Protein AF-A0A526UR77-F1 (afdb_monomer_lite)

Structure (mmCIF, N/CA/C/O backbone):
data_AF-A0A526UR77-F1
#
_entry.id   AF-A0A526UR77-F1
#
loop_
_atom_site.group_PDB
_atom_site.id
_atom_site.type_symbol
_atom_site.label_atom_id
_atom_site.label_alt_id
_atom_site.label_comp_id
_atom_site.label_asym_id
_atom_site.label_entity_id
_atom_site.label_seq_id
_atom_site.pdbx_PDB_ins_code
_atom_site.Cartn_x
_atom_site.Cartn_y
_atom_site.Cartn_z
_atom_site.occupancy
_atom_site.B_iso_or_equiv
_atom_site.auth_seq_id
_atom_site.auth_comp_id
_atom_site.auth_asym_id
_atom_site.auth_atom_id
_atom_site.pdbx_PDB_model_num
ATOM 1 N N . PRO A 1 1 ? -20.706 7.120 16.296 1.00 54.75 1 PRO A N 1
ATOM 2 C CA . PRO A 1 1 ? -19.408 7.831 16.411 1.00 54.75 1 PRO A CA 1
ATOM 3 C C . PRO A 1 1 ? -18.658 7.616 17.747 1.00 54.75 1 PRO A C 1
ATOM 5 O O . PRO A 1 1 ? -17.513 7.199 17.698 1.00 54.75 1 PRO A O 1
ATOM 8 N N . LEU A 1 2 ? -19.272 7.803 18.930 1.00 55.50 2 LEU A N 1
ATOM 9 C CA . LEU A 1 2 ? -18.566 7.721 20.235 1.00 55.50 2 LEU A CA 1
ATOM 10 C C . LEU A 1 2 ? -17.921 6.357 20.566 1.00 55.50 2 LEU A C 1
ATOM 12 O O . LEU A 1 2 ? -16.886 6.302 21.220 1.00 55.50 2 LEU A O 1
ATOM 16 N N . LEU A 1 3 ? -18.515 5.248 20.119 1.00 51.22 3 LEU A N 1
ATOM 17 C CA . LEU A 1 3 ? -18.059 3.905 20.501 1.00 51.22 3 LEU A CA 1
ATOM 18 C C . LEU A 1 3 ? -16.721 3.510 19.862 1.00 51.22 3 LEU A C 1
ATOM 20 O O . LEU A 1 3 ? -15.975 2.750 20.469 1.00 51.22 3 LEU A O 1
ATOM 24 N N . VAL A 1 4 ? -16.397 4.025 18.671 1.00 55.97 4 VAL A N 1
ATOM 25 C CA . VAL A 1 4 ? -15.144 3.669 17.981 1.00 55.97 4 VAL A CA 1
ATOM 26 C C . VAL A 1 4 ? -13.923 4.284 18.664 1.00 55.97 4 VAL A C 1
ATOM 28 O O . VAL A 1 4 ? -12.862 3.675 18.669 1.00 55.97 4 VAL A O 1
ATOM 31 N N . HIS A 1 5 ? -14.101 5.446 19.300 1.00 54.16 5 HIS A N 1
ATOM 32 C CA . HIS A 1 5 ? -13.072 6.090 20.114 1.00 54.16 5 HIS A CA 1
ATOM 33 C C . HIS A 1 5 ? -12.879 5.370 21.453 1.00 54.16 5 HIS A C 1
ATOM 35 O O . HIS A 1 5 ? -11.764 5.284 21.951 1.00 54.16 5 HIS A O 1
ATOM 41 N N . ALA A 1 6 ? -13.955 4.811 22.017 1.00 53.50 6 ALA A N 1
ATOM 42 C CA . ALA A 1 6 ? -13.893 4.061 23.269 1.00 53.50 6 ALA A CA 1
ATOM 43 C C . ALA A 1 6 ? -13.325 2.636 23.100 1.00 53.50 6 ALA A C 1
ATOM 45 O O . ALA A 1 6 ? -12.704 2.120 24.028 1.00 53.50 6 ALA A O 1
ATOM 46 N N . TRP A 1 7 ? -13.533 1.999 21.937 1.00 61.31 7 TRP A N 1
ATOM 47 C CA . TRP A 1 7 ? -13.103 0.620 21.658 1.00 61.31 7 TRP A CA 1
ATOM 48 C C . TRP A 1 7 ? -12.606 0.412 20.212 1.00 61.31 7 TRP A C 1
ATOM 50 O O . TRP A 1 7 ? -13.210 -0.359 19.451 1.00 61.31 7 TRP A O 1
ATOM 60 N N . PRO A 1 8 ? -11.496 1.055 19.803 1.00 60.53 8 PRO A N 1
ATOM 61 C CA . PRO A 1 8 ? -10.949 0.916 18.447 1.00 60.53 8 PRO A CA 1
ATOM 62 C C . PRO A 1 8 ? -10.502 -0.525 18.135 1.00 60.53 8 PRO A C 1
ATOM 64 O O . PRO A 1 8 ? -10.573 -0.985 16.995 1.00 60.53 8 PRO A O 1
ATOM 67 N N . ASP A 1 9 ? -10.117 -1.288 19.160 1.00 61.72 9 ASP A N 1
ATOM 68 C CA . ASP A 1 9 ? -9.710 -2.695 19.088 1.00 61.72 9 ASP A CA 1
ATOM 69 C C . ASP A 1 9 ? -10.863 -3.670 18.813 1.00 61.72 9 ASP A C 1
ATOM 71 O O . ASP A 1 9 ? -10.639 -4.826 18.431 1.00 61.72 9 ASP A O 1
ATOM 75 N N . ARG A 1 10 ? -12.100 -3.197 18.985 1.00 73.94 10 ARG A N 1
ATOM 76 C CA . ARG A 1 10 ? -13.318 -4.004 18.892 1.00 73.94 10 ARG A CA 1
ATOM 77 C C . ARG A 1 10 ? -14.154 -3.701 17.660 1.00 73.94 10 ARG A C 1
ATOM 79 O O . ARG A 1 10 ? -15.306 -4.131 17.582 1.00 73.94 10 ARG A O 1
ATOM 86 N N . VAL A 1 11 ? -13.575 -3.021 16.673 1.00 83.81 11 VAL A N 1
ATOM 87 C CA . VAL A 1 11 ? -14.159 -2.965 15.332 1.00 83.81 11 VAL A CA 1
ATOM 88 C C . VAL A 1 11 ? -14.159 -4.378 14.749 1.00 83.81 11 VAL A C 1
ATOM 90 O O . VAL A 1 11 ? -13.131 -5.052 14.709 1.00 83.81 11 VAL A O 1
ATOM 93 N N . ALA A 1 12 ? -15.314 -4.856 14.311 1.00 86.81 12 ALA A N 1
ATOM 94 C CA . ALA A 1 12 ? -15.504 -6.171 13.726 1.00 86.81 12 ALA A CA 1
ATOM 95 C C . ALA A 1 12 ? -16.030 -6.022 12.302 1.00 86.81 12 ALA A C 1
ATOM 97 O O . ALA A 1 12 ? -16.963 -5.262 12.064 1.00 86.81 12 ALA A O 1
ATOM 98 N N . LYS A 1 13 ? -15.454 -6.767 11.357 1.00 88.69 13 LYS A N 1
ATOM 99 C CA . LYS A 1 13 ? -15.902 -6.802 9.960 1.00 88.69 13 LYS A CA 1
ATOM 100 C C . LYS A 1 13 ? -16.658 -8.095 9.685 1.00 88.69 13 LYS A C 1
ATOM 102 O O . LYS A 1 13 ? -16.188 -9.167 10.077 1.00 88.69 13 LYS A O 1
ATOM 107 N N . ALA A 1 14 ? -17.790 -8.010 8.991 1.00 90.50 14 ALA A N 1
ATOM 108 C CA . ALA A 1 14 ? -18.536 -9.187 8.557 1.00 90.50 14 ALA A CA 1
ATOM 109 C C . ALA A 1 14 ? -17.652 -10.116 7.702 1.00 90.50 14 ALA A C 1
ATOM 111 O O . ALA A 1 14 ? -16.891 -9.666 6.838 1.00 90.50 14 ALA A O 1
ATOM 112 N N . ARG A 1 15 ? -17.733 -11.430 7.940 1.00 89.50 15 ARG A N 1
ATOM 113 C CA . ARG A 1 15 ? -16.948 -12.437 7.217 1.00 89.50 15 ARG A CA 1
ATOM 114 C C . ARG A 1 15 ? -17.743 -13.717 6.989 1.00 89.50 15 ARG A C 1
ATOM 116 O O . ARG A 1 15 ? -17.957 -14.500 7.910 1.00 89.50 15 ARG A O 1
ATOM 123 N N . GLY A 1 16 ? -18.013 -14.011 5.722 1.00 88.38 16 GLY A N 1
ATOM 124 C CA . GLY A 1 16 ? -18.684 -15.244 5.321 1.00 88.38 16 GLY A CA 1
ATOM 125 C C . GLY A 1 16 ? -20.190 -15.153 5.545 1.00 88.38 16 GLY A C 1
ATOM 126 O O . GLY A 1 16 ? -20.839 -14.287 4.968 1.00 88.38 16 GLY A O 1
A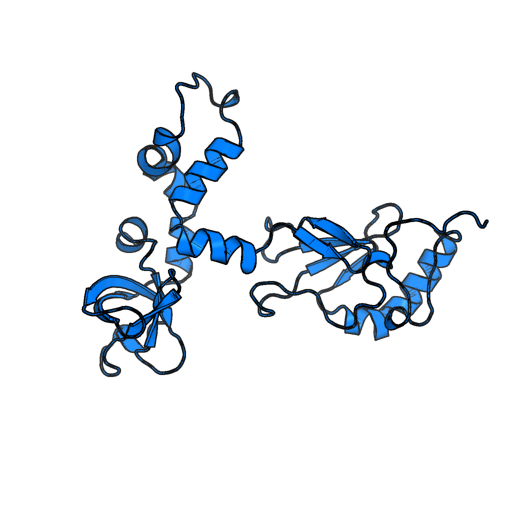TOM 127 N N . GLU A 1 17 ? -20.7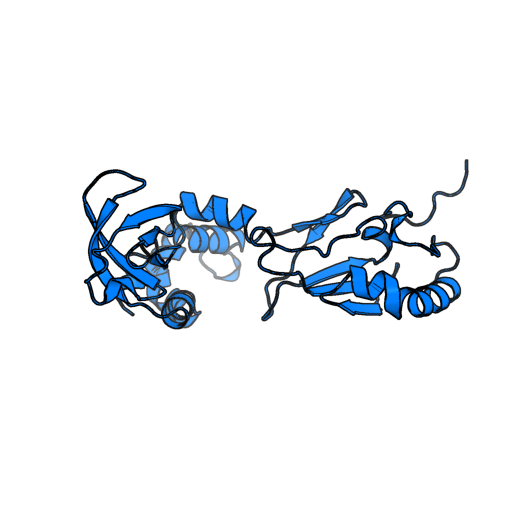40 -16.072 6.337 1.00 88.94 17 GLU A N 1
ATOM 128 C CA . GLU A 1 17 ? -22.179 -16.148 6.612 1.00 88.94 17 GLU A CA 1
ATOM 129 C C . GLU A 1 17 ? -22.671 -14.984 7.484 1.00 88.94 17 GLU A C 1
ATOM 131 O O . GLU A 1 17 ? -21.928 -14.436 8.301 1.00 88.94 17 GLU A O 1
ATOM 136 N N . ARG A 1 18 ? -23.958 -14.647 7.343 1.00 93.19 18 ARG A N 1
ATOM 137 C CA . ARG A 1 18 ? -24.635 -13.639 8.169 1.00 93.19 18 ARG A CA 1
ATOM 138 C C . ARG A 1 18 ? -24.439 -13.942 9.660 1.00 93.19 18 ARG A C 1
ATOM 140 O O . ARG A 1 18 ? -24.572 -15.089 10.081 1.00 93.19 18 ARG A O 1
ATOM 147 N N . GLY A 1 19 ? -24.130 -12.913 10.448 1.00 91.25 19 GLY A N 1
ATOM 148 C CA . GLY A 1 19 ? -23.856 -13.043 11.882 1.00 91.25 19 GLY A CA 1
ATOM 149 C C . GLY A 1 19 ? -22.423 -13.453 12.224 1.00 91.25 19 GLY A C 1
ATOM 150 O O . GLY A 1 19 ? -22.077 -13.492 13.402 1.00 91.25 19 GLY A O 1
ATOM 151 N N . ARG A 1 20 ? -21.555 -13.724 11.240 1.00 92.81 20 ARG A N 1
ATOM 152 C CA . ARG A 1 20 ? -20.134 -13.993 11.493 1.00 92.81 20 ARG A CA 1
ATOM 153 C C . ARG A 1 20 ? -19.289 -12.754 11.260 1.00 92.81 20 ARG A C 1
ATOM 155 O O . ARG A 1 20 ? -19.308 -12.157 10.185 1.00 92.81 20 ARG A O 1
ATOM 162 N N . PHE A 1 21 ? -18.477 -12.431 12.254 1.00 91.38 21 PHE A N 1
ATOM 163 C CA . PHE A 1 21 ? -17.588 -11.284 12.242 1.00 91.38 21 PHE A CA 1
ATOM 164 C C . PHE A 1 21 ? -16.161 -11.701 12.586 1.00 91.38 21 PHE A C 1
ATOM 166 O O . PHE A 1 21 ? -15.915 -12.683 13.288 1.00 91.38 21 PHE A O 1
ATOM 173 N N . VAL A 1 22 ? -15.201 -10.929 12.090 1.00 88.38 22 VAL A N 1
ATOM 174 C CA . VAL A 1 22 ? -13.812 -10.979 12.538 1.00 88.38 22 VAL A CA 1
ATOM 175 C C . VAL A 1 22 ? -13.480 -9.644 13.167 1.00 88.38 22 VAL A C 1
ATOM 177 O O . VAL A 1 22 ? -13.550 -8.609 12.506 1.00 88.38 22 VAL A O 1
ATOM 180 N N . LEU A 1 23 ? -13.129 -9.688 14.448 1.00 84.62 23 LEU A N 1
ATOM 181 C CA . LEU A 1 23 ? -12.634 -8.538 15.189 1.00 84.62 23 LEU A CA 1
ATOM 182 C C . LEU A 1 23 ? -11.319 -8.057 14.588 1.00 84.62 23 LEU A C 1
ATOM 184 O O . LEU A 1 23 ? -10.584 -8.823 13.956 1.00 84.62 23 LEU A O 1
ATOM 188 N N . ALA A 1 24 ? -10.991 -6.797 14.832 1.00 74.81 24 ALA A N 1
ATOM 189 C CA . ALA A 1 24 ? -9.773 -6.193 14.342 1.00 74.81 24 ALA A CA 1
ATOM 190 C C . ALA A 1 24 ? -8.549 -7.016 14.800 1.00 74.81 24 ALA A C 1
ATOM 192 O O . ALA A 1 24 ? -7.726 -7.371 13.966 1.00 74.81 24 ALA A O 1
ATOM 193 N N . ASN A 1 25 ? -8.510 -7.535 16.033 1.00 69.94 25 ASN A N 1
ATOM 194 C CA . ASN A 1 25 ? -7.451 -8.455 16.495 1.00 69.94 25 ASN A CA 1
ATOM 195 C C . ASN A 1 25 ? -7.385 -9.834 15.783 1.00 69.94 25 ASN A C 1
ATOM 197 O O . ASN A 1 25 ? -6.433 -10.584 15.967 1.00 69.94 25 ASN A O 1
ATOM 201 N N . GLY A 1 26 ? -8.350 -10.174 14.925 1.00 74.94 26 GLY A N 1
ATOM 202 C CA . GLY A 1 26 ? -8.382 -11.405 14.120 1.00 74.94 26 GLY A CA 1
ATOM 203 C C . GLY A 1 26 ? -9.201 -12.535 14.730 1.00 74.94 26 GLY A C 1
ATOM 204 O O . GLY A 1 26 ? -9.414 -13.560 14.080 1.00 74.94 26 GLY A O 1
ATOM 205 N N . SER A 1 27 ? -9.702 -12.343 15.947 1.00 82.94 27 SER A N 1
ATOM 206 C CA . SER A 1 27 ? -10.588 -13.297 16.602 1.00 82.94 27 SER A CA 1
ATOM 207 C C . SER A 1 27 ? -11.949 -13.340 15.911 1.00 82.94 27 SER A C 1
ATOM 209 O O . SER A 1 27 ? -12.516 -12.310 15.548 1.00 82.94 27 SER A O 1
ATOM 211 N N . GLY A 1 28 ? -12.489 -14.548 15.753 1.00 87.56 28 GLY A N 1
ATOM 212 C CA . GLY A 1 28 ? -13.866 -14.743 15.309 1.00 87.56 28 GLY A CA 1
ATOM 213 C C . GLY A 1 28 ? -14.861 -14.367 16.405 1.00 87.56 28 GLY A C 1
ATOM 214 O O . GLY A 1 28 ? -14.676 -14.738 17.570 1.00 87.56 28 GLY A O 1
ATOM 215 N N . ALA A 1 29 ? -15.909 -13.652 16.009 1.00 91.31 29 ALA A N 1
ATOM 216 C CA . ALA A 1 29 ? -17.032 -13.284 16.854 1.00 91.31 29 ALA A CA 1
ATOM 217 C C . ALA A 1 29 ? -18.355 -13.573 16.129 1.00 91.31 29 ALA A C 1
ATOM 219 O O . ALA A 1 29 ? -18.429 -13.523 14.899 1.00 91.31 29 ALA A O 1
ATOM 220 N N . MET A 1 30 ? -19.388 -13.919 16.889 1.00 93.31 30 MET A N 1
ATOM 221 C CA . MET A 1 30 ? -20.673 -14.358 16.359 1.00 93.31 30 MET A CA 1
ATOM 222 C C . MET A 1 30 ? -21.826 -13.579 16.970 1.00 93.31 30 MET A C 1
ATOM 224 O O . MET A 1 30 ? -21.879 -13.349 18.177 1.00 93.31 30 MET A O 1
ATOM 228 N N . LEU A 1 31 ? -22.774 -13.245 16.112 1.00 93.62 31 LEU A N 1
ATOM 229 C CA . LEU A 1 31 ? -24.072 -12.683 16.423 1.00 93.62 31 LEU A CA 1
ATOM 230 C C . LEU A 1 31 ? -25.133 -13.669 15.923 1.00 93.62 31 LEU A C 1
ATOM 232 O O . LEU A 1 31 ? -24.893 -14.414 14.969 1.00 93.62 31 LEU A O 1
ATOM 236 N N . ASP A 1 32 ? -26.287 -13.712 16.581 1.00 91.06 32 ASP A N 1
ATOM 237 C CA . ASP A 1 32 ? -27.411 -14.502 16.080 1.00 91.06 32 ASP A CA 1
ATOM 238 C C . ASP A 1 32 ? -27.783 -14.007 14.673 1.00 91.06 32 ASP A C 1
ATOM 240 O O . ASP A 1 32 ? -27.899 -12.804 14.457 1.00 91.06 32 ASP A O 1
ATOM 244 N N . ALA A 1 33 ? -27.955 -14.904 13.701 1.00 90.12 33 ALA A N 1
ATOM 245 C CA . ALA A 1 33 ? -28.256 -14.513 12.323 1.00 90.12 33 ALA A CA 1
ATOM 246 C C . ALA A 1 33 ? -29.595 -13.759 12.188 1.00 90.12 33 ALA A C 1
ATOM 248 O O . ALA A 1 33 ? -29.773 -13.006 11.223 1.00 90.12 33 ALA A O 1
ATOM 249 N N . ALA A 1 34 ? -30.518 -13.954 13.137 1.00 91.19 34 ALA A N 1
ATOM 250 C CA . ALA A 1 34 ? -31.790 -13.243 13.209 1.00 91.19 34 ALA A CA 1
ATOM 251 C C . ALA A 1 34 ? -31.662 -11.822 13.782 1.00 91.19 34 ALA A C 1
ATOM 253 O O . ALA A 1 34 ? -32.591 -11.026 13.645 1.00 91.19 34 ALA A O 1
ATOM 254 N N . ASP A 1 35 ? -30.534 -11.486 14.407 1.00 92.56 35 ASP A N 1
ATOM 255 C CA . ASP A 1 35 ? -30.304 -10.151 14.940 1.00 92.56 35 ASP A CA 1
ATOM 256 C C . ASP A 1 35 ? -30.197 -9.116 13.796 1.00 92.56 35 ASP A C 1
ATOM 258 O O . ASP A 1 35 ? -29.596 -9.402 12.744 1.00 92.56 35 ASP A O 1
ATOM 262 N N . PRO A 1 36 ? -30.768 -7.907 13.961 1.00 91.50 36 PRO A N 1
ATOM 263 C CA . PRO A 1 36 ? -30.658 -6.843 12.968 1.00 91.50 36 PRO A CA 1
ATOM 264 C C . PRO A 1 36 ? -29.207 -6.533 12.578 1.00 91.50 36 PRO A C 1
ATOM 266 O O . PRO A 1 36 ? -28.914 -6.407 11.387 1.00 91.50 36 PRO A O 1
ATOM 269 N N . LEU A 1 37 ? -28.291 -6.517 13.554 1.00 92.31 37 LEU A N 1
ATOM 270 C CA . LEU A 1 37 ? -26.879 -6.183 13.360 1.00 92.31 37 LEU A CA 1
ATOM 271 C C . LEU A 1 37 ? -26.095 -7.267 12.613 1.00 92.31 37 LEU A C 1
ATOM 273 O O . LEU A 1 37 ? -25.002 -7.010 12.116 1.00 92.31 37 LEU A O 1
ATOM 277 N N . ALA A 1 38 ? -26.638 -8.479 12.479 1.00 92.81 38 ALA A N 1
ATOM 278 C CA . ALA A 1 38 ? -25.949 -9.601 11.843 1.00 92.81 38 ALA A CA 1
ATOM 279 C C . ALA A 1 38 ? -25.660 -9.396 10.344 1.00 92.81 38 ALA A C 1
ATOM 281 O O . ALA A 1 38 ? -24.860 -10.137 9.767 1.00 92.81 38 ALA A O 1
ATOM 282 N N . GLY A 1 39 ? -26.347 -8.441 9.708 1.00 89.38 39 GLY A N 1
ATOM 283 C CA . GLY A 1 39 ? -26.154 -8.069 8.304 1.00 89.38 39 GLY A CA 1
ATOM 284 C C . GLY A 1 39 ? -25.258 -6.860 8.078 1.00 89.38 39 GLY A C 1
ATOM 285 O O . GLY A 1 39 ? -24.984 -6.544 6.923 1.00 89.38 39 GLY A O 1
ATOM 286 N N . GLU A 1 40 ? -24.842 -6.181 9.143 1.00 92.12 40 GLU A N 1
ATOM 287 C CA . GLU A 1 40 ? -24.066 -4.951 9.030 1.00 92.12 40 GLU A CA 1
ATOM 288 C C . GLU A 1 40 ? -22.627 -5.258 8.594 1.00 92.12 40 GLU A C 1
ATOM 290 O O . GLU A 1 40 ? -22.048 -6.257 9.031 1.00 92.12 40 GLU A O 1
ATOM 295 N N . PRO A 1 41 ? -22.014 -4.426 7.734 1.00 86.75 41 PRO A N 1
ATOM 296 C CA . PRO A 1 41 ? -20.669 -4.680 7.222 1.00 86.75 41 PRO A CA 1
ATOM 297 C C . PRO A 1 41 ? -19.597 -4.518 8.305 1.00 86.75 41 PRO A C 1
ATOM 299 O O . PRO A 1 41 ? -18.610 -5.263 8.312 1.00 86.75 41 PRO A O 1
ATOM 302 N N . PHE A 1 42 ? -19.807 -3.576 9.228 1.00 87.69 42 PHE A N 1
ATOM 303 C CA . PHE A 1 42 ? -18.930 -3.316 10.357 1.00 87.69 42 PHE A CA 1
ATOM 304 C C . PHE A 1 42 ? -19.727 -3.064 11.634 1.00 87.69 42 PHE A C 1
ATOM 306 O O . PHE A 1 42 ? -20.780 -2.425 11.625 1.00 87.69 42 PHE A O 1
ATOM 313 N N . LEU A 1 43 ? -19.180 -3.541 12.747 1.00 88.88 43 LEU A N 1
ATOM 314 C CA . LEU A 1 43 ? -19.693 -3.309 14.091 1.00 88.88 43 LEU A CA 1
ATOM 315 C C . LEU A 1 43 ? -18.575 -2.768 14.981 1.00 88.88 43 LEU A C 1
ATOM 317 O O . LEU A 1 43 ? -17.431 -3.186 14.838 1.00 88.88 43 LEU A O 1
ATOM 321 N N . VAL A 1 44 ? -18.902 -1.923 15.955 1.00 87.12 44 VAL A N 1
ATOM 322 C CA . VAL A 1 44 ? -18.067 -1.750 17.152 1.00 87.12 44 VAL A CA 1
ATOM 323 C C . VAL A 1 44 ? -18.651 -2.618 18.250 1.00 87.12 44 VAL A C 1
ATOM 325 O O . VAL A 1 44 ? -19.811 -2.450 18.628 1.00 87.12 44 VAL A O 1
ATOM 328 N N . VAL A 1 45 ? -17.862 -3.560 18.755 1.00 86.00 45 VAL A N 1
ATOM 329 C CA . VAL A 1 45 ? -18.300 -4.510 19.776 1.00 86.00 45 VAL A CA 1
ATOM 330 C C . VAL A 1 45 ? -17.994 -3.957 21.167 1.00 86.00 45 VAL A C 1
ATOM 332 O O . VAL A 1 45 ? -16.841 -3.771 21.528 1.00 86.00 45 VAL A O 1
ATOM 335 N N . ALA A 1 46 ? -19.021 -3.709 21.975 1.00 82.25 46 ALA A N 1
ATOM 336 C CA . ALA A 1 46 ? -18.868 -3.218 23.344 1.00 82.25 46 ALA A CA 1
ATOM 337 C C . ALA A 1 46 ? -18.683 -4.361 24.355 1.00 82.25 46 ALA A C 1
ATOM 339 O O . ALA A 1 46 ? -17.994 -4.179 25.357 1.00 82.25 46 ALA A O 1
ATOM 340 N N . ASP A 1 47 ? -19.240 -5.547 24.085 1.00 84.19 47 ASP A N 1
ATOM 341 C CA . ASP A 1 47 ? -19.129 -6.708 24.974 1.00 84.19 47 ASP A CA 1
ATOM 342 C C . ASP A 1 47 ? -19.090 -8.048 24.217 1.00 84.19 47 ASP A C 1
ATOM 344 O O . ASP A 1 47 ? -19.735 -8.225 23.176 1.00 84.19 47 ASP A O 1
ATOM 348 N N . LEU A 1 48 ? -18.309 -8.988 24.759 1.00 87.44 48 LEU A N 1
ATOM 349 C CA . LEU A 1 48 ? -18.066 -10.326 24.219 1.00 87.44 48 LEU A CA 1
ATOM 350 C C . LEU A 1 48 ? -18.120 -11.362 25.340 1.00 87.44 48 LEU A C 1
ATOM 352 O O . LEU A 1 48 ? -17.486 -11.204 26.381 1.00 87.44 48 LEU A O 1
ATOM 356 N N . GLN A 1 49 ? -18.772 -12.492 25.076 1.00 87.44 49 GLN A N 1
ATOM 357 C CA . GLN A 1 49 ? -18.774 -13.647 25.970 1.00 87.44 49 GLN A CA 1
ATOM 358 C C . GLN A 1 49 ? -18.166 -14.886 25.306 1.00 87.44 49 GLN A C 1
ATOM 360 O O . GLN A 1 49 ? -18.462 -15.212 24.158 1.00 87.44 49 GLN A O 1
ATOM 365 N N . GLY A 1 50 ? -17.347 -15.626 26.057 1.00 82.75 50 GLY A N 1
ATOM 366 C CA . GLY A 1 50 ? -16.742 -16.888 25.618 1.00 82.75 50 GLY A CA 1
ATOM 367 C C . GLY A 1 50 ? -15.243 -16.794 25.320 1.00 82.75 50 GLY A C 1
ATOM 368 O O . GLY A 1 50 ? -14.563 -15.865 25.747 1.00 82.75 50 GLY A O 1
ATOM 369 N N . LYS A 1 51 ? -14.706 -17.807 24.629 1.00 71.12 51 LYS A N 1
ATOM 370 C CA . LYS A 1 51 ? -13.281 -17.906 24.262 1.00 71.12 51 LYS A CA 1
ATOM 371 C C . LYS A 1 51 ? -13.076 -17.629 22.768 1.00 71.12 51 LYS A C 1
ATOM 373 O O . LYS A 1 51 ? -14.007 -17.756 21.974 1.00 71.12 51 LYS A O 1
ATOM 378 N N . ALA A 1 52 ? -11.848 -17.253 22.404 1.00 63.72 52 ALA A N 1
ATOM 379 C CA . ALA A 1 52 ? -11.468 -16.856 21.048 1.00 63.72 52 ALA A CA 1
ATOM 380 C C . ALA A 1 52 ? -11.867 -17.889 19.969 1.00 63.72 52 ALA A C 1
ATOM 382 O O . ALA A 1 52 ? -11.875 -19.092 20.223 1.00 63.72 52 ALA A O 1
ATOM 383 N N . GLN A 1 53 ? -12.134 -17.378 18.760 1.00 65.19 53 GLN A N 1
ATOM 384 C CA . GLN A 1 53 ? -12.640 -18.036 17.537 1.00 65.19 53 GLN A CA 1
ATOM 385 C C . GLN A 1 53 ? -14.169 -18.132 17.391 1.00 65.19 53 GLN A C 1
ATOM 387 O O . GLN A 1 53 ? -14.622 -18.071 16.254 1.00 65.19 53 GLN A O 1
ATOM 392 N N . ASN A 1 54 ? -14.952 -18.180 18.478 1.00 73.88 54 ASN A N 1
ATOM 393 C CA . ASN A 1 54 ? -16.430 -18.189 18.445 1.00 73.88 54 ASN A CA 1
ATOM 394 C C . ASN A 1 54 ? -17.044 -17.359 19.596 1.00 73.88 54 ASN A C 1
ATOM 396 O O . ASN A 1 54 ? -18.024 -17.775 20.217 1.00 73.88 54 ASN A O 1
ATOM 400 N N . ALA A 1 55 ? -16.445 -16.217 19.945 1.00 86.94 55 ALA A N 1
ATOM 401 C CA . ALA A 1 55 ? -16.973 -15.383 21.025 1.00 86.94 55 ALA A CA 1
ATOM 402 C C . ALA A 1 55 ? -18.341 -14.803 20.628 1.00 86.94 55 ALA A C 1
ATOM 404 O O . ALA A 1 55 ? -18.498 -14.278 19.526 1.00 86.94 55 ALA A O 1
ATOM 405 N N . ARG A 1 56 ? -19.339 -14.898 21.508 1.00 91.75 56 ARG A N 1
ATOM 406 C CA . ARG A 1 56 ? -20.668 -14.337 21.261 1.00 91.75 56 ARG A CA 1
ATOM 407 C C . ARG A 1 56 ? -20.639 -12.838 21.527 1.00 91.75 56 ARG A C 1
ATOM 409 O O . ARG A 1 56 ? -20.267 -12.417 22.619 1.00 91.75 56 ARG A O 1
ATOM 416 N N . ILE A 1 57 ? -21.065 -12.056 20.545 1.00 92.12 57 ILE A N 1
ATOM 417 C CA . ILE A 1 57 ? -21.301 -10.622 20.684 1.00 92.12 57 ILE A CA 1
ATOM 418 C C . ILE A 1 57 ? -22.583 -10.443 21.498 1.00 92.12 57 ILE A C 1
ATOM 420 O O . ILE A 1 57 ? -23.641 -10.948 21.119 1.00 92.12 57 ILE A O 1
ATOM 424 N N . THR A 1 58 ? -22.474 -9.764 22.636 1.00 90.62 58 THR A N 1
ATOM 425 C CA . THR A 1 58 ? -23.597 -9.478 23.547 1.00 90.62 58 THR A CA 1
ATOM 426 C C . THR A 1 58 ? -24.029 -8.021 23.489 1.00 90.62 58 THR A C 1
ATOM 428 O O . THR A 1 58 ? -25.202 -7.731 23.706 1.00 90.62 58 THR A O 1
ATOM 431 N N . ALA A 1 59 ? -23.112 -7.114 23.145 1.00 87.06 59 ALA A N 1
ATOM 432 C CA . ALA A 1 59 ? -23.417 -5.720 22.858 1.00 87.06 59 ALA A CA 1
ATOM 433 C C . ALA A 1 59 ? -22.519 -5.206 21.728 1.00 87.06 59 ALA A C 1
ATOM 435 O O . ALA A 1 59 ? -21.296 -5.347 21.781 1.00 87.06 59 ALA A O 1
ATOM 436 N N . ALA A 1 60 ? -23.124 -4.592 20.716 1.00 90.06 60 ALA A N 1
ATOM 437 C CA . ALA A 1 60 ? -22.430 -3.939 19.617 1.00 90.06 60 ALA A CA 1
ATOM 438 C C . ALA A 1 60 ? -23.295 -2.824 19.023 1.00 90.06 60 ALA A C 1
ATOM 440 O O . ALA A 1 60 ? -24.501 -2.766 19.262 1.00 90.06 60 ALA A O 1
ATOM 441 N N . ALA A 1 61 ? -22.677 -1.961 18.226 1.00 88.31 61 ALA A N 1
ATOM 442 C CA . ALA A 1 61 ? -23.373 -0.988 17.396 1.00 88.31 61 ALA A CA 1
ATOM 443 C C . ALA A 1 61 ? -22.855 -1.062 15.961 1.00 88.31 61 ALA A C 1
ATOM 445 O O . ALA A 1 61 ? -21.663 -1.290 15.748 1.00 88.31 61 ALA A O 1
ATOM 446 N N . ALA A 1 62 ? -23.744 -0.841 14.992 1.00 88.06 62 ALA A N 1
ATOM 447 C CA . ALA A 1 62 ? -23.355 -0.645 13.603 1.00 88.06 62 ALA A CA 1
ATOM 448 C C . ALA A 1 62 ? -22.442 0.577 13.476 1.00 88.06 62 ALA A C 1
ATOM 450 O O . ALA A 1 62 ? -22.644 1.590 14.152 1.00 88.06 62 ALA A O 1
ATOM 451 N N . ILE A 1 63 ? -21.441 0.467 12.611 1.00 83.31 63 ILE A N 1
ATOM 452 C CA . ILE A 1 63 ? -20.555 1.573 12.271 1.00 83.31 63 ILE A CA 1
ATOM 453 C C . ILE A 1 63 ? -20.298 1.574 10.767 1.00 83.31 63 ILE A C 1
ATOM 4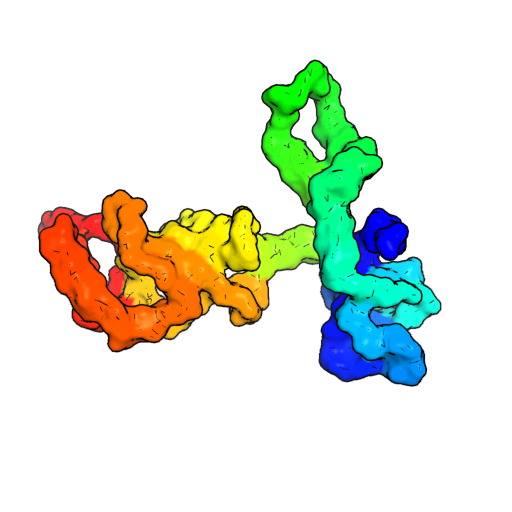55 O O . ILE A 1 63 ? -20.163 0.513 10.159 1.00 83.31 63 ILE A O 1
ATOM 459 N N . GLY A 1 64 ? -20.260 2.753 10.150 1.00 78.62 64 GLY A N 1
ATOM 460 C CA . GLY A 1 64 ? -19.854 2.891 8.758 1.00 78.62 64 GLY A CA 1
ATOM 461 C C . GLY A 1 64 ? -18.334 2.826 8.603 1.00 78.62 64 GLY A C 1
ATOM 462 O O . GLY A 1 64 ? -17.581 3.137 9.523 1.00 78.62 64 GLY A O 1
ATOM 463 N N . GLU A 1 65 ? -17.856 2.477 7.409 1.00 72.56 65 GLU A N 1
ATOM 464 C CA . GLU A 1 65 ? -16.430 2.624 7.082 1.00 72.56 65 GLU A CA 1
ATOM 465 C C . GLU A 1 65 ? -15.972 4.088 7.219 1.00 72.56 65 GLU A C 1
ATOM 467 O O . GLU A 1 65 ? -14.876 4.356 7.715 1.00 72.56 65 GLU A O 1
ATOM 472 N N . ASP A 1 66 ? -16.843 5.035 6.862 1.00 74.62 66 ASP A N 1
ATOM 473 C CA . ASP A 1 66 ? -16.585 6.470 6.996 1.00 74.62 66 ASP A CA 1
ATOM 474 C C . ASP A 1 66 ? -16.447 6.911 8.455 1.00 74.62 66 ASP A C 1
ATOM 476 O O . ASP A 1 66 ? -15.618 7.765 8.750 1.00 74.62 66 ASP A O 1
ATOM 480 N N . ASP A 1 67 ? -17.184 6.298 9.384 1.00 72.81 67 ASP A N 1
ATOM 481 C CA . ASP A 1 67 ? -17.037 6.580 10.815 1.00 72.81 67 ASP A CA 1
ATOM 482 C C . ASP A 1 67 ? -15.674 6.094 11.342 1.00 72.81 67 ASP A C 1
ATOM 484 O O . ASP A 1 67 ? -15.040 6.770 12.151 1.00 72.81 67 ASP A O 1
ATOM 488 N N . VAL A 1 68 ? -15.198 4.932 10.870 1.00 69.69 68 VAL A N 1
ATOM 489 C CA . VAL A 1 68 ? -13.862 4.410 11.217 1.00 69.69 68 VAL A CA 1
ATOM 490 C C . VAL A 1 68 ? -12.772 5.323 10.654 1.00 69.69 68 VAL A C 1
ATOM 492 O O . VAL A 1 68 ? -11.788 5.606 11.335 1.00 69.69 68 VAL A O 1
ATOM 495 N N . ARG A 1 69 ? -12.954 5.818 9.426 1.00 71.88 69 ARG A N 1
ATOM 496 C CA . ARG A 1 69 ? -12.043 6.782 8.798 1.00 71.88 69 ARG A CA 1
ATOM 497 C C . ARG A 1 69 ? -12.039 8.120 9.534 1.00 71.88 69 ARG A C 1
ATOM 499 O O . ARG A 1 69 ? -10.967 8.659 9.786 1.00 71.88 69 ARG A O 1
ATOM 506 N N . ALA A 1 70 ? -13.213 8.633 9.894 1.00 74.94 70 ALA A N 1
ATOM 507 C CA . ALA A 1 70 ? -13.368 9.891 10.615 1.00 74.94 70 ALA A CA 1
ATOM 508 C C . ALA A 1 70 ? -12.687 9.855 11.990 1.00 74.94 70 ALA A C 1
ATOM 510 O O . ALA A 1 70 ? -12.140 10.861 12.426 1.00 74.94 70 ALA A O 1
ATOM 511 N N . ALA A 1 71 ? -12.641 8.692 12.644 1.00 71.50 71 ALA A N 1
ATOM 512 C CA . ALA A 1 71 ? -11.955 8.545 13.924 1.00 71.50 71 ALA A CA 1
ATOM 513 C C . ALA A 1 71 ? -10.425 8.672 13.852 1.00 71.50 71 ALA A C 1
ATOM 515 O O . ALA A 1 71 ? -9.789 8.893 14.879 1.00 71.50 71 ALA A O 1
ATOM 516 N N . LEU A 1 72 ? -9.844 8.539 12.657 1.00 72.00 72 LEU A N 1
ATOM 517 C CA . LEU A 1 72 ? -8.422 8.762 12.381 1.00 72.00 72 LEU A CA 1
ATOM 518 C C . LEU A 1 72 ? -8.180 10.066 11.603 1.00 72.00 72 LEU A C 1
ATOM 520 O O . LEU A 1 72 ? -7.087 10.266 11.079 1.00 72.00 72 LEU A O 1
ATOM 524 N N . ALA A 1 73 ? -9.193 10.930 11.482 1.00 79.19 73 ALA A N 1
ATOM 525 C CA . ALA A 1 73 ? -9.038 12.240 10.864 1.00 79.19 73 ALA A CA 1
ATOM 526 C C . ALA A 1 73 ? -8.280 13.200 11.791 1.00 79.19 73 ALA A C 1
ATOM 528 O O . ALA A 1 73 ? -8.313 13.048 13.014 1.00 79.19 73 ALA A O 1
ATOM 529 N N . ASP A 1 74 ? -7.650 14.217 11.201 1.00 81.88 74 ASP A N 1
ATOM 530 C CA . ASP A 1 74 ? -6.835 15.201 11.919 1.00 81.88 74 ASP A CA 1
ATOM 531 C C . ASP A 1 74 ? -7.574 15.810 13.118 1.00 81.88 74 ASP A C 1
ATOM 533 O O . ASP A 1 74 ? -7.039 15.794 14.223 1.00 81.88 74 ASP A O 1
ATOM 537 N N . ASP A 1 75 ? -8.818 16.268 12.938 1.00 83.25 75 ASP A N 1
ATOM 538 C CA . ASP A 1 75 ? -9.608 16.878 14.018 1.00 83.25 75 ASP A CA 1
ATOM 539 C C . ASP A 1 75 ? -9.818 15.911 15.194 1.00 83.25 75 ASP A C 1
ATOM 541 O O . ASP A 1 75 ? -9.629 16.287 16.349 1.00 83.25 75 ASP A O 1
ATOM 545 N N . ALA A 1 76 ? -10.123 14.641 14.911 1.00 81.00 76 ALA A N 1
ATOM 546 C CA . ALA A 1 76 ? -10.314 13.626 15.944 1.00 81.00 76 ALA A CA 1
ATOM 547 C C . ALA A 1 76 ? -9.010 13.315 16.695 1.00 81.00 76 ALA A C 1
ATOM 549 O O . ALA A 1 76 ? -9.020 13.167 17.915 1.00 81.00 76 ALA A O 1
ATOM 550 N N . LEU A 1 77 ? -7.879 13.245 15.983 1.00 84.50 77 LEU A N 1
ATOM 551 C CA . LEU A 1 77 ? -6.564 13.036 16.593 1.00 84.50 77 LEU A CA 1
ATOM 552 C C . LEU A 1 77 ? -6.118 14.241 17.425 1.00 84.50 77 LEU A C 1
ATOM 554 O O . LEU A 1 77 ? -5.435 14.057 18.433 1.00 84.50 77 LEU A O 1
ATOM 558 N N . ILE A 1 78 ? -6.495 15.454 17.013 1.00 87.62 78 ILE A N 1
ATOM 559 C CA . ILE A 1 78 ? -6.247 16.692 17.756 1.00 87.62 78 ILE A CA 1
ATOM 560 C C . ILE A 1 78 ? -7.062 16.706 19.054 1.00 87.62 78 ILE A C 1
ATOM 562 O O . ILE A 1 78 ? -6.520 17.043 20.106 1.00 87.62 78 ILE A O 1
ATOM 566 N N . GLU A 1 79 ? -8.335 16.304 19.004 1.00 87.19 79 GLU A N 1
ATOM 567 C CA . GLU A 1 79 ? -9.226 16.277 20.172 1.00 87.19 79 GLU A CA 1
ATOM 568 C C . GLU A 1 79 ? -8.747 15.332 21.288 1.00 87.19 79 GLU A C 1
ATOM 570 O O . GLU A 1 79 ? -9.009 15.607 22.458 1.00 87.19 79 GLU A O 1
ATOM 575 N N . CYS A 1 80 ? -8.015 14.261 20.958 1.00 85.00 80 CYS A N 1
ATOM 576 C CA . CYS A 1 80 ? -7.495 13.290 21.929 1.00 85.00 80 CYS A CA 1
ATOM 577 C C . CYS A 1 80 ? -5.957 13.274 22.054 1.00 85.00 80 CYS A C 1
ATOM 579 O O . CYS A 1 80 ? -5.380 12.268 22.470 1.00 85.00 80 CYS A O 1
ATOM 581 N N . LEU A 1 81 ? -5.269 14.379 21.728 1.00 88.38 81 LEU A N 1
ATOM 582 C CA . LEU A 1 81 ? -3.799 14.496 21.840 1.00 88.38 81 LEU A CA 1
ATOM 583 C C . LEU A 1 81 ? -3.253 14.093 23.215 1.00 88.38 81 LEU A C 1
ATOM 585 O O . LEU A 1 81 ? -2.187 13.474 23.306 1.00 88.38 81 LEU A O 1
ATOM 589 N N . ASP A 1 82 ? -3.989 14.436 24.271 1.00 88.50 82 ASP A N 1
ATOM 590 C CA . ASP A 1 82 ? -3.622 14.138 25.655 1.00 88.50 82 ASP A CA 1
ATOM 591 C C . ASP A 1 82 ? -3.625 12.629 25.954 1.00 88.50 82 ASP A C 1
ATOM 593 O O . ASP A 1 82 ? -2.897 12.171 26.834 1.00 88.50 82 ASP A O 1
ATOM 597 N N . ASP A 1 83 ? -4.386 11.844 25.190 1.00 84.88 83 ASP A N 1
ATOM 598 C CA . ASP A 1 83 ? -4.505 10.403 25.388 1.00 84.88 83 ASP A CA 1
ATOM 599 C C . ASP A 1 83 ? -3.406 9.633 24.646 1.00 84.88 83 ASP A C 1
ATOM 601 O O . ASP A 1 83 ? -2.812 8.706 25.202 1.00 84.88 83 ASP A O 1
ATOM 605 N N . TRP A 1 84 ? -3.115 10.005 23.394 1.00 87.50 84 TRP A N 1
ATOM 606 C CA . TRP A 1 84 ? -2.234 9.208 22.530 1.00 87.50 84 TRP A CA 1
ATOM 607 C C . TRP A 1 84 ? -0.825 9.781 22.355 1.00 87.50 84 TRP A C 1
ATOM 609 O O . TRP A 1 84 ? 0.118 9.009 22.175 1.00 87.50 84 TRP A O 1
ATOM 619 N N . LEU A 1 85 ? -0.648 11.109 22.400 1.00 88.94 85 LEU A N 1
ATOM 620 C CA . LEU A 1 85 ? 0.651 11.751 22.160 1.00 88.94 85 LEU A CA 1
ATOM 621 C C . LEU A 1 85 ? 1.332 12.181 23.458 1.00 88.94 85 LEU A C 1
ATOM 623 O O . LEU A 1 85 ? 2.525 11.925 23.629 1.00 88.94 85 LEU A O 1
ATOM 627 N N . LEU A 1 86 ? 0.593 12.810 24.379 1.00 88.50 86 LEU A N 1
ATOM 628 C CA . LEU A 1 86 ? 1.142 13.351 25.628 1.00 88.50 86 LEU A CA 1
ATOM 629 C C . LEU A 1 86 ? 1.974 12.337 26.441 1.00 88.50 86 LEU A C 1
ATOM 631 O O . LEU A 1 86 ? 3.049 12.730 26.902 1.00 88.50 86 LEU A O 1
ATOM 635 N N . PRO A 1 87 ? 1.596 11.043 26.567 1.00 89.94 87 PRO A N 1
ATOM 636 C CA . PRO A 1 87 ? 2.411 10.055 27.284 1.00 89.94 87 PRO A CA 1
ATOM 637 C C . PRO A 1 87 ? 3.817 9.843 26.700 1.00 89.94 87 PRO A C 1
ATOM 639 O O . PRO A 1 87 ? 4.710 9.363 27.398 1.00 89.94 87 PRO A O 1
ATOM 642 N N . TYR A 1 88 ? 4.021 10.195 25.428 1.00 87.56 88 TYR A N 1
ATOM 643 C CA . TYR A 1 88 ? 5.283 10.035 24.709 1.00 87.56 88 TYR A CA 1
ATOM 644 C C . TYR A 1 88 ? 6.121 11.323 24.668 1.00 87.56 88 TYR A C 1
ATOM 646 O O . TYR A 1 88 ? 7.280 11.294 24.247 1.00 87.56 88 TYR A O 1
ATOM 654 N N . LEU A 1 89 ? 5.581 12.457 25.126 1.00 87.25 89 LEU A N 1
ATOM 655 C CA . LEU A 1 89 ? 6.303 13.727 25.172 1.00 87.25 89 LEU A CA 1
ATOM 656 C C . LEU A 1 89 ? 7.188 13.797 26.426 1.00 87.25 89 LEU A C 1
ATOM 658 O O . LEU A 1 89 ? 6.747 14.141 27.519 1.00 87.25 89 LEU A O 1
ATOM 662 N N . SER A 1 90 ? 8.485 13.528 26.275 1.00 77.44 90 SER A N 1
ATOM 663 C CA . SER A 1 90 ? 9.461 13.588 27.373 1.00 77.44 90 SER A CA 1
ATOM 664 C C . SER A 1 90 ? 9.953 15.019 27.658 1.00 77.44 90 SER A C 1
ATOM 666 O O . SER A 1 90 ? 11.140 15.318 27.524 1.00 77.44 90 SER A O 1
ATOM 668 N N . GLY A 1 91 ? 9.041 15.929 28.015 1.00 73.69 91 GLY A N 1
ATOM 669 C CA . GLY A 1 91 ? 9.381 17.299 28.432 1.00 73.69 91 GLY A CA 1
ATOM 670 C C . GLY A 1 91 ? 9.936 18.204 27.323 1.00 73.69 91 GLY A C 1
ATOM 671 O O . GLY A 1 91 ? 10.594 19.202 27.621 1.00 73.69 91 GLY A O 1
ATOM 672 N N . ALA A 1 92 ? 9.697 17.870 26.051 1.00 72.56 92 ALA A N 1
ATOM 673 C CA . ALA A 1 92 ? 10.062 18.725 24.927 1.00 72.56 92 ALA A CA 1
ATOM 674 C C . ALA A 1 92 ? 9.361 20.090 25.055 1.00 72.56 92 ALA A C 1
ATOM 676 O O . ALA A 1 92 ? 8.139 20.184 24.995 1.00 72.56 92 ALA A O 1
ATOM 677 N N . ALA A 1 93 ? 10.140 21.160 25.222 1.00 68.81 93 ALA A N 1
ATOM 678 C CA . ALA A 1 93 ? 9.617 22.518 25.400 1.00 68.81 93 ALA A CA 1
ATOM 679 C C . ALA A 1 93 ? 9.246 23.216 24.072 1.00 68.81 93 ALA A C 1
ATOM 681 O O . ALA A 1 93 ? 8.942 24.408 24.065 1.00 68.81 93 ALA A O 1
ATOM 682 N N . SER A 1 94 ? 9.318 22.511 22.936 1.00 82.38 94 SER A N 1
ATOM 683 C CA . SER A 1 94 ? 8.963 23.045 21.619 1.00 82.38 94 SER A CA 1
ATOM 684 C C . SER A 1 94 ? 8.534 21.945 20.643 1.00 82.38 94 SER A C 1
ATOM 686 O O . SER A 1 94 ? 9.022 20.819 20.710 1.00 82.38 94 SER A O 1
ATOM 688 N N . LEU A 1 95 ? 7.664 22.297 19.687 1.00 80.94 95 LEU A N 1
ATOM 689 C CA . LEU A 1 95 ? 7.218 21.387 18.621 1.00 80.94 95 LEU A CA 1
ATOM 690 C C . LEU A 1 95 ? 8.379 20.891 17.748 1.00 80.94 95 LEU A C 1
ATOM 692 O O . LEU A 1 95 ? 8.400 19.735 17.349 1.00 80.94 95 LEU A O 1
ATOM 696 N N . ALA A 1 96 ? 9.372 21.746 17.487 1.00 83.31 96 ALA A N 1
ATOM 697 C CA . ALA A 1 96 ? 10.537 21.396 16.672 1.00 83.31 96 ALA A CA 1
ATOM 698 C C . ALA A 1 96 ? 11.437 20.326 17.316 1.00 83.31 96 ALA A C 1
ATOM 700 O O . ALA A 1 96 ? 12.256 19.726 16.626 1.00 83.31 96 ALA A O 1
ATOM 701 N N . ALA A 1 97 ? 11.310 20.104 18.628 1.00 83.31 97 ALA A N 1
ATOM 702 C CA . ALA A 1 97 ? 12.036 19.065 19.351 1.00 83.31 97 ALA A CA 1
ATOM 703 C C . ALA A 1 97 ? 11.301 17.711 19.367 1.00 83.31 97 ALA A C 1
ATOM 705 O O . ALA A 1 97 ? 11.845 16.739 19.889 1.00 83.31 97 ALA A O 1
ATOM 706 N N . ILE A 1 98 ? 10.079 17.637 18.825 1.00 84.44 98 ILE A N 1
ATOM 707 C CA . ILE A 1 98 ? 9.314 16.392 18.739 1.00 84.44 98 ILE A CA 1
ATOM 708 C C . ILE A 1 98 ? 9.785 15.624 17.504 1.00 84.44 98 ILE A C 1
ATOM 710 O O . ILE A 1 98 ? 9.578 16.049 16.368 1.00 84.44 98 ILE A O 1
ATOM 714 N N . ASP A 1 99 ? 10.426 14.483 17.736 1.00 84.12 99 ASP A N 1
ATOM 715 C CA . ASP A 1 99 ? 10.861 13.586 16.671 1.00 84.12 99 ASP A CA 1
ATOM 716 C C . ASP A 1 99 ? 9.661 12.890 15.999 1.00 84.12 99 ASP A C 1
ATOM 718 O O . ASP A 1 99 ? 8.683 12.524 16.655 1.00 84.12 99 ASP A O 1
ATOM 722 N N . ALA A 1 100 ? 9.741 12.654 14.687 1.00 84.31 100 ALA A N 1
ATOM 723 C CA . ALA A 1 100 ? 8.677 11.969 13.946 1.00 84.31 100 ALA A CA 1
ATOM 724 C C . ALA A 1 100 ? 8.425 10.537 14.458 1.00 84.31 100 ALA A C 1
ATOM 726 O O . ALA A 1 100 ? 7.304 10.029 14.368 1.00 84.31 100 ALA A O 1
ATOM 727 N N . GLY A 1 101 ? 9.439 9.888 15.036 1.00 84.81 101 GLY A N 1
ATOM 728 C CA . GLY A 1 101 ? 9.318 8.595 15.699 1.00 84.81 101 GLY A CA 1
ATOM 729 C C . GLY A 1 101 ? 8.462 8.646 16.965 1.00 84.81 101 GLY A C 1
ATOM 730 O O . GLY A 1 101 ? 7.745 7.687 17.233 1.00 84.81 101 GLY A O 1
ATOM 731 N N . VAL A 1 102 ? 8.452 9.768 17.697 1.00 87.62 102 VAL A N 1
ATOM 732 C CA . VAL A 1 102 ? 7.571 9.971 18.866 1.00 87.62 102 VAL A CA 1
ATOM 733 C C . VAL A 1 102 ? 6.113 10.008 18.422 1.00 87.62 102 VAL A C 1
ATOM 735 O O . VAL A 1 102 ? 5.283 9.286 18.968 1.00 87.62 102 VAL A O 1
ATOM 738 N N . VAL A 1 103 ? 5.818 10.788 17.378 1.00 86.62 103 VAL A N 1
ATOM 739 C CA . VAL A 1 103 ? 4.473 10.864 16.788 1.00 86.62 103 VAL A CA 1
ATOM 740 C C . VAL A 1 103 ? 4.043 9.496 16.259 1.00 86.62 103 VAL A C 1
ATOM 742 O O . VAL A 1 103 ? 2.938 9.042 16.538 1.00 86.62 103 VAL A O 1
ATOM 745 N N . SER A 1 104 ? 4.936 8.797 15.555 1.00 84.62 104 SER A N 1
ATOM 746 C CA . SER A 1 104 ? 4.659 7.458 15.021 1.00 84.62 104 SER A CA 1
ATOM 747 C C . SER A 1 104 ? 4.369 6.442 16.131 1.00 84.62 104 SER A C 1
ATOM 749 O O . SER A 1 104 ? 3.441 5.648 16.004 1.00 84.62 104 SER A O 1
ATOM 751 N N . ALA A 1 105 ? 5.126 6.476 17.233 1.00 83.94 105 ALA A N 1
ATOM 752 C CA . ALA A 1 105 ? 4.912 5.602 18.385 1.00 83.94 105 ALA A CA 1
ATOM 753 C C . ALA A 1 105 ? 3.584 5.899 19.097 1.00 83.94 105 ALA A C 1
ATOM 755 O O . ALA A 1 105 ? 2.857 4.967 19.442 1.00 83.94 105 ALA A O 1
ATOM 756 N N . GLY A 1 106 ? 3.244 7.181 19.256 1.00 87.81 106 GLY A N 1
ATOM 757 C CA . GLY A 1 106 ? 1.955 7.604 19.791 1.00 87.81 106 GLY A CA 1
ATOM 758 C C . GLY A 1 106 ? 0.790 7.134 18.918 1.00 87.81 106 GLY A C 1
ATOM 759 O O . GLY A 1 106 ? -0.130 6.495 19.421 1.00 87.81 106 GLY A O 1
ATOM 760 N N . LEU A 1 107 ? 0.839 7.367 17.603 1.00 83.62 107 LEU A N 1
ATOM 761 C CA . LEU A 1 107 ? -0.210 6.910 16.683 1.00 83.62 107 LEU A CA 1
ATOM 762 C C . LEU A 1 107 ? -0.330 5.383 16.678 1.00 83.62 107 LEU A C 1
ATOM 764 O O . LEU A 1 107 ? -1.435 4.847 16.673 1.00 83.62 107 LEU A O 1
ATOM 768 N N . ALA A 1 108 ? 0.796 4.666 16.734 1.00 80.38 108 ALA A N 1
ATOM 769 C CA . ALA A 1 108 ? 0.785 3.213 16.835 1.00 80.38 108 ALA A CA 1
ATOM 770 C C . ALA A 1 108 ? 0.081 2.730 18.114 1.00 80.38 108 ALA A C 1
ATOM 772 O O . ALA A 1 108 ? -0.546 1.675 18.079 1.00 80.38 108 ALA A O 1
ATOM 773 N N . SER A 1 109 ? 0.123 3.492 19.214 1.00 82.31 109 SER A N 1
ATOM 774 C CA . SER A 1 109 ? -0.561 3.143 20.469 1.00 82.31 109 SER A CA 1
ATOM 775 C C . SER A 1 109 ? -2.090 3.100 20.348 1.00 82.31 109 SER A C 1
ATOM 777 O O . SER A 1 109 ? -2.729 2.315 21.047 1.00 82.31 109 SER A O 1
ATOM 779 N N . LEU A 1 110 ? -2.669 3.851 19.400 1.00 78.62 110 LEU A N 1
ATOM 780 C CA . LEU A 1 110 ? -4.099 3.782 19.066 1.00 78.62 110 LEU A CA 1
ATOM 781 C C . LEU A 1 110 ? -4.480 2.438 18.430 1.00 78.62 110 LEU A C 1
ATOM 783 O O . LEU A 1 110 ? -5.652 2.060 18.393 1.00 78.62 110 LEU A O 1
ATOM 787 N N . VAL A 1 111 ? -3.488 1.707 17.919 1.00 73.94 111 VAL A N 1
ATOM 788 C CA . VAL A 1 111 ? -3.658 0.410 17.281 1.00 73.94 111 VAL A CA 1
ATOM 789 C C . VAL A 1 111 ? -3.222 -0.698 18.247 1.00 73.94 111 VAL A C 1
ATOM 791 O O . VAL A 1 111 ? -2.064 -0.745 18.651 1.00 73.94 111 VAL A O 1
ATOM 794 N N . PRO A 1 112 ? -4.085 -1.672 18.567 1.00 71.38 112 PRO A N 1
ATOM 795 C CA . PRO A 1 112 ? -3.703 -2.861 19.330 1.00 71.38 112 PRO A CA 1
ATOM 796 C C . PRO A 1 112 ? -2.467 -3.579 18.778 1.00 71.38 112 PRO A C 1
ATOM 798 O O . PRO A 1 112 ? -2.328 -3.749 17.569 1.00 71.38 112 PRO A O 1
ATOM 801 N N . HIS A 1 113 ? -1.604 -4.109 19.645 1.00 68.38 113 HIS A N 1
ATOM 802 C CA . HIS A 1 113 ? -0.367 -4.790 19.228 1.00 68.38 113 HIS A CA 1
ATOM 803 C C . HIS A 1 113 ? -0.576 -5.960 18.246 1.00 68.38 113 HIS A C 1
ATOM 805 O O . HIS A 1 113 ? 0.257 -6.213 17.371 1.00 68.38 113 HIS A O 1
ATOM 811 N N . ASP A 1 114 ? -1.696 -6.675 18.356 1.00 66.25 114 ASP A N 1
ATOM 812 C CA . ASP A 1 114 ? -2.050 -7.762 17.434 1.00 66.25 114 ASP A CA 1
ATOM 813 C C . ASP A 1 114 ? -2.320 -7.235 16.018 1.00 66.25 114 ASP A C 1
ATOM 815 O O . ASP A 1 114 ? -2.012 -7.890 15.020 1.00 66.25 114 ASP A O 1
ATOM 819 N N . LEU A 1 115 ? -2.882 -6.028 15.943 1.00 67.69 115 LEU A N 1
ATOM 820 C CA . LEU A 1 115 ? -3.180 -5.310 14.714 1.00 67.69 115 LEU A CA 1
ATOM 821 C C . LEU A 1 115 ? -1.956 -4.620 14.133 1.00 67.69 115 LEU A C 1
ATOM 823 O O . LEU A 1 115 ? -1.793 -4.674 12.920 1.00 67.69 115 LEU A O 1
ATOM 827 N N . GLN A 1 116 ? -1.076 -4.056 14.962 1.00 70.56 116 GLN A N 1
ATOM 828 C CA . GLN A 1 116 ? 0.182 -3.449 14.508 1.00 70.56 116 GLN A CA 1
ATOM 829 C C . GLN A 1 116 ? 0.978 -4.432 13.631 1.00 70.56 116 GLN A C 1
ATOM 831 O O . GLN A 1 116 ? 1.293 -4.130 12.485 1.00 70.56 116 GLN A O 1
ATOM 836 N N . ARG A 1 117 ? 1.163 -5.680 14.094 1.00 73.38 117 ARG A N 1
ATOM 837 C CA . ARG A 1 117 ? 1.840 -6.733 13.303 1.00 73.38 117 ARG A CA 1
ATOM 838 C C . ARG A 1 117 ? 1.125 -7.069 11.992 1.00 73.38 117 ARG A C 1
ATOM 840 O O . ARG A 1 117 ? 1.753 -7.454 11.005 1.00 73.38 117 ARG A O 1
ATOM 847 N N . ARG A 1 118 ? -0.205 -6.969 11.978 1.00 73.12 118 ARG A N 1
ATOM 848 C CA . ARG A 1 118 ? -1.003 -7.209 10.772 1.00 73.12 118 ARG A CA 1
ATOM 849 C C . ARG A 1 118 ? -0.909 -6.045 9.798 1.00 73.12 118 ARG A C 1
ATOM 851 O O . ARG A 1 118 ? -0.910 -6.316 8.604 1.00 73.12 118 ARG A O 1
ATOM 858 N N . ILE A 1 119 ? -0.800 -4.804 10.270 1.00 75.81 119 ILE A N 1
ATOM 859 C CA . ILE A 1 119 ? -0.570 -3.629 9.420 1.00 75.81 119 ILE A CA 1
ATOM 860 C C . ILE A 1 119 ? 0.736 -3.802 8.654 1.00 75.81 119 ILE A C 1
ATOM 862 O O . ILE A 1 119 ? 0.702 -3.713 7.434 1.00 75.81 119 ILE A O 1
ATOM 866 N N . ASP A 1 120 ? 1.828 -4.186 9.318 1.00 76.38 120 ASP A N 1
ATOM 867 C CA . ASP A 1 120 ? 3.120 -4.395 8.646 1.00 76.38 120 ASP A CA 1
ATOM 868 C C . ASP A 1 120 ? 3.038 -5.432 7.514 1.00 76.38 120 ASP A C 1
ATOM 870 O O . ASP A 1 120 ? 3.689 -5.305 6.479 1.00 76.38 120 ASP A O 1
ATOM 874 N N . THR A 1 121 ? 2.200 -6.458 7.693 1.00 81.12 121 THR A N 1
ATOM 875 C CA . THR A 1 121 ? 1.986 -7.508 6.685 1.00 81.12 121 THR A CA 1
ATOM 876 C C . THR A 1 121 ? 1.030 -7.065 5.571 1.00 81.12 121 THR A C 1
ATOM 878 O O . THR A 1 121 ? 1.210 -7.420 4.408 1.00 81.12 121 THR A O 1
ATOM 881 N N . LEU A 1 122 ? -0.035 -6.335 5.913 1.00 83.50 122 LEU A N 1
ATOM 882 C CA . LEU A 1 122 ? -1.117 -5.980 4.989 1.00 83.50 122 LEU A CA 1
ATOM 883 C C . LEU A 1 122 ? -0.833 -4.693 4.206 1.00 83.50 122 LEU A C 1
ATOM 885 O O . LEU A 1 122 ? -1.279 -4.573 3.067 1.00 83.50 122 LEU A O 1
ATOM 889 N N . ALA A 1 123 ? -0.100 -3.764 4.805 1.00 87.44 123 ALA A N 1
ATOM 890 C CA . ALA A 1 123 ? 0.291 -2.470 4.265 1.00 87.44 123 ALA A CA 1
ATOM 891 C C . ALA A 1 123 ? 1.794 -2.245 4.526 1.00 87.44 123 ALA A C 1
ATOM 893 O O . ALA A 1 123 ? 2.171 -1.383 5.321 1.00 87.44 123 ALA A O 1
ATOM 894 N N . PRO A 1 124 ? 2.671 -3.041 3.889 1.00 89.69 124 PRO A N 1
ATOM 895 C CA . PRO A 1 124 ? 4.109 -2.944 4.102 1.00 89.69 124 PRO A CA 1
ATOM 896 C C . PRO A 1 124 ? 4.646 -1.577 3.668 1.00 89.69 124 PRO A C 1
ATOM 898 O O . PRO A 1 124 ? 4.164 -0.974 2.709 1.00 89.69 124 PRO A O 1
ATOM 901 N N . THR A 1 125 ? 5.695 -1.096 4.328 1.00 89.88 125 THR A N 1
ATOM 902 C CA . THR A 1 125 ? 6.329 0.186 3.974 1.00 89.88 125 THR A CA 1
ATOM 903 C C . THR A 1 125 ? 7.167 0.102 2.697 1.00 89.88 125 THR A C 1
ATOM 905 O O . THR A 1 125 ? 7.382 1.117 2.036 1.00 89.88 125 THR A O 1
ATOM 908 N N . HIS A 1 126 ? 7.638 -1.097 2.338 1.00 94.38 126 HIS A N 1
ATOM 909 C CA . HIS A 1 126 ? 8.515 -1.339 1.195 1.00 94.38 126 HIS A CA 1
ATOM 910 C C . HIS A 1 126 ? 8.064 -2.558 0.385 1.00 94.38 126 HIS A C 1
ATOM 912 O O . HIS A 1 126 ? 7.436 -3.482 0.899 1.00 94.38 126 HIS A O 1
ATOM 918 N N . PHE A 1 127 ? 8.420 -2.548 -0.894 1.00 95.62 127 PHE A N 1
ATOM 919 C CA . PHE A 1 127 ? 8.289 -3.647 -1.831 1.00 95.62 127 PHE A CA 1
ATOM 920 C C . PHE A 1 127 ? 9.666 -4.235 -2.140 1.00 95.62 127 PHE A C 1
ATOM 922 O O . PHE A 1 127 ? 10.585 -3.509 -2.536 1.00 95.62 127 PHE A O 1
ATOM 929 N N . ASP A 1 128 ? 9.772 -5.554 -2.025 1.00 95.94 128 ASP A N 1
ATOM 930 C CA . ASP A 1 128 ? 10.969 -6.305 -2.388 1.00 95.94 128 ASP A CA 1
ATOM 931 C C . ASP A 1 128 ? 10.939 -6.605 -3.886 1.00 95.94 128 ASP A C 1
ATOM 933 O O . ASP A 1 128 ? 10.193 -7.461 -4.368 1.00 95.94 128 ASP A O 1
ATOM 937 N N . ALA A 1 129 ? 11.737 -5.863 -4.647 1.00 96.50 129 ALA A N 1
ATOM 938 C CA . ALA A 1 129 ? 11.805 -6.016 -6.087 1.00 96.50 129 ALA A CA 1
ATOM 939 C C . ALA A 1 129 ? 12.573 -7.291 -6.479 1.00 96.50 129 ALA A C 1
ATOM 941 O O . ALA A 1 129 ? 13.553 -7.646 -5.820 1.00 96.50 129 ALA A O 1
ATOM 942 N N . PRO A 1 130 ? 12.235 -7.929 -7.617 1.00 96.12 130 PRO A N 1
ATOM 943 C CA . PRO A 1 130 ? 13.008 -9.049 -8.167 1.00 96.12 130 PRO A CA 1
ATOM 944 C C . PRO A 1 130 ? 14.502 -8.751 -8.386 1.00 96.12 130 PRO A C 1
ATOM 946 O O . PRO A 1 130 ? 15.317 -9.667 -8.454 1.00 96.12 130 PRO A O 1
ATOM 949 N N . SER A 1 131 ? 14.878 -7.473 -8.492 1.00 94.88 131 SER A N 1
ATOM 950 C CA . SER A 1 131 ? 16.268 -7.008 -8.561 1.00 94.88 131 SER A CA 1
ATOM 951 C C . SER A 1 131 ? 17.043 -7.122 -7.238 1.00 94.88 131 SER A C 1
ATOM 953 O O . SER A 1 131 ? 18.260 -6.926 -7.244 1.00 94.88 131 SER A O 1
ATOM 955 N N . GLY A 1 132 ? 16.356 -7.384 -6.121 1.00 94.62 132 GLY A N 1
ATOM 956 C CA . GLY A 1 132 ? 16.881 -7.327 -4.754 1.00 94.62 132 GLY A CA 1
ATOM 957 C C . GLY A 1 132 ? 16.777 -5.946 -4.093 1.00 94.62 132 GLY A C 1
ATOM 958 O O . GLY A 1 132 ? 17.267 -5.771 -2.982 1.00 94.62 132 GLY A O 1
ATOM 959 N N . SER A 1 133 ? 16.182 -4.951 -4.758 1.00 94.94 133 SER A N 1
ATOM 960 C CA . SER A 1 133 ? 15.959 -3.628 -4.160 1.00 94.94 133 SER A CA 1
ATOM 961 C C . SER A 1 133 ? 14.775 -3.634 -3.192 1.00 94.94 133 SER A C 1
ATOM 963 O O . SER A 1 133 ? 13.739 -4.221 -3.490 1.00 94.94 133 SER A O 1
ATOM 965 N N . HIS A 1 134 ? 14.898 -2.886 -2.096 1.00 95.50 134 HIS A N 1
ATOM 966 C CA . HIS A 1 134 ? 13.807 -2.579 -1.168 1.00 95.50 134 HIS A CA 1
ATOM 967 C C . HIS A 1 134 ? 13.276 -1.178 -1.484 1.00 95.50 134 HIS A C 1
ATOM 969 O O . HIS A 1 134 ? 13.934 -0.178 -1.194 1.00 95.50 134 HIS A O 1
ATOM 975 N N . VAL A 1 135 ? 12.125 -1.094 -2.152 1.00 95.62 135 VAL A N 1
ATOM 976 C CA . VAL A 1 135 ? 11.596 0.159 -2.718 1.00 95.62 135 VAL A CA 1
ATOM 977 C C . VAL A 1 135 ? 10.415 0.653 -1.879 1.00 95.62 135 VAL A C 1
ATOM 979 O O . VAL A 1 135 ? 9.505 -0.135 -1.640 1.00 95.62 135 VAL A O 1
ATOM 982 N N . PRO A 1 136 ? 10.378 1.921 -1.432 1.00 95.06 136 PRO A N 1
ATOM 983 C CA . PRO A 1 136 ? 9.290 2.413 -0.590 1.00 95.06 136 PRO A CA 1
ATOM 984 C C . PRO A 1 136 ? 7.948 2.437 -1.334 1.00 95.06 136 PRO A C 1
ATOM 986 O O . PRO A 1 136 ? 7.882 2.779 -2.519 1.00 95.06 136 PRO A O 1
ATOM 989 N N . ILE A 1 137 ? 6.875 2.116 -0.612 1.00 93.94 137 ILE A N 1
ATOM 990 C CA . ILE A 1 137 ? 5.488 2.251 -1.068 1.00 93.94 137 ILE A CA 1
ATOM 991 C C . ILE A 1 137 ? 4.926 3.547 -0.482 1.00 93.94 137 ILE A C 1
ATOM 993 O O . ILE A 1 137 ? 5.002 3.780 0.724 1.00 93.94 137 ILE A O 1
ATOM 997 N N . ARG A 1 138 ? 4.366 4.401 -1.340 1.00 93.38 138 ARG A N 1
ATOM 998 C CA . ARG A 1 138 ? 3.728 5.656 -0.928 1.00 93.38 138 ARG A CA 1
ATOM 999 C C . ARG A 1 138 ? 2.233 5.441 -0.705 1.00 93.38 138 ARG A C 1
ATOM 1001 O O . ARG A 1 138 ? 1.577 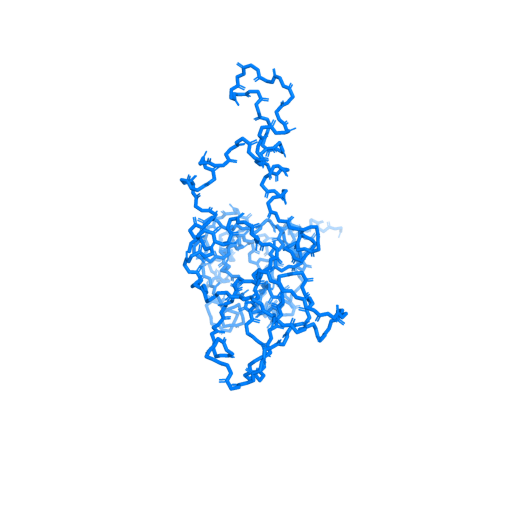4.839 -1.552 1.00 93.38 138 ARG A O 1
ATOM 1008 N N . TYR A 1 139 ? 1.717 5.942 0.415 1.00 85.50 139 TYR A N 1
ATOM 1009 C CA . TYR A 1 139 ? 0.317 5.810 0.852 1.00 85.50 139 TYR A CA 1
ATOM 1010 C C . TYR A 1 139 ? -0.401 7.168 0.973 1.00 85.50 139 TYR A C 1
ATOM 1012 O O . TYR A 1 139 ? -1.475 7.253 1.551 1.00 85.50 139 TYR A O 1
ATOM 1020 N N . ASP A 1 140 ? 0.201 8.235 0.448 1.00 82.56 140 ASP A N 1
ATOM 1021 C CA . ASP A 1 140 ? -0.267 9.625 0.529 1.00 82.56 140 ASP A CA 1
ATOM 1022 C C . ASP A 1 140 ? -1.430 9.953 -0.427 1.00 82.56 140 ASP A C 1
ATOM 1024 O O . ASP A 1 140 ? -1.999 11.041 -0.362 1.00 82.56 140 ASP A O 1
ATOM 1028 N N . GLY A 1 141 ? -1.787 9.024 -1.316 1.00 79.31 141 GLY A N 1
ATOM 1029 C CA . GLY A 1 141 ? -2.901 9.154 -2.250 1.00 79.31 141 GLY A CA 1
ATOM 1030 C C . GLY A 1 141 ? -4.031 8.161 -1.988 1.00 79.31 141 GLY A C 1
ATOM 1031 O O . GLY A 1 141 ? -3.987 7.339 -1.080 1.00 79.31 141 GLY A O 1
ATOM 1032 N N . GLU A 1 142 ? -5.038 8.194 -2.859 1.00 81.00 142 GLU A N 1
ATOM 1033 C CA . GLU A 1 142 ? -6.183 7.272 -2.812 1.00 81.00 142 GLU A CA 1
ATOM 1034 C C . GLU A 1 142 ? -5.767 5.795 -2.950 1.00 81.00 142 GLU A C 1
ATOM 1036 O O . GLU A 1 142 ? -6.417 4.898 -2.419 1.00 81.00 142 GLU A O 1
ATOM 1041 N N . TRP A 1 143 ? -4.660 5.538 -3.650 1.00 87.38 143 TRP A N 1
ATOM 1042 C CA . TRP A 1 143 ? -4.144 4.198 -3.901 1.00 87.38 143 TRP A CA 1
ATOM 1043 C C . TRP A 1 143 ? -2.649 4.134 -3.599 1.00 87.38 143 TRP A C 1
ATOM 1045 O O . TRP A 1 143 ? -1.940 5.089 -3.916 1.00 87.38 143 TRP A O 1
ATOM 1055 N N . PRO A 1 144 ? -2.143 3.005 -3.070 1.00 91.69 144 PRO A N 1
ATOM 1056 C CA . PRO A 1 144 ? -0.724 2.849 -2.795 1.00 91.69 144 PRO A CA 1
ATOM 1057 C C . PRO A 1 144 ? 0.084 2.884 -4.097 1.00 91.69 144 PRO A C 1
ATOM 1059 O O . PRO A 1 144 ? -0.264 2.219 -5.081 1.00 91.69 144 PRO A O 1
ATOM 1062 N N . VAL A 1 145 ? 1.164 3.661 -4.104 1.00 97.88 145 VAL A N 1
ATOM 1063 C CA . VAL A 1 145 ? 2.002 3.906 -5.282 1.00 97.88 145 VAL A CA 1
ATOM 1064 C C . VAL A 1 145 ? 3.396 3.326 -5.080 1.00 97.88 145 VAL A C 1
ATOM 1066 O O . VAL A 1 145 ? 4.057 3.594 -4.078 1.00 97.88 145 VAL A O 1
ATOM 1069 N N . LEU A 1 146 ? 3.876 2.582 -6.075 1.00 98.12 146 LEU A N 1
ATOM 1070 C CA . LEU A 1 146 ? 5.246 2.088 -6.153 1.00 98.12 146 LEU A CA 1
ATOM 1071 C C . LEU A 1 146 ? 5.961 2.750 -7.335 1.00 98.12 146 LEU A C 1
ATOM 1073 O O . LEU A 1 146 ? 5.761 2.376 -8.493 1.00 98.12 146 LEU A O 1
ATOM 1077 N N . ALA A 1 147 ? 6.809 3.734 -7.033 1.00 98.00 147 ALA A N 1
ATOM 1078 C CA . ALA A 1 147 ? 7.662 4.387 -8.019 1.00 98.00 147 ALA A CA 1
ATOM 1079 C C . ALA A 1 147 ? 8.949 3.578 -8.199 1.00 98.00 147 ALA A C 1
ATOM 1081 O O . ALA A 1 147 ? 9.835 3.588 -7.345 1.00 98.00 147 ALA A O 1
ATOM 1082 N N . ILE A 1 148 ? 9.046 2.845 -9.306 1.00 97.88 148 ILE A N 1
ATOM 1083 C CA . ILE A 1 148 ? 10.095 1.843 -9.506 1.00 97.88 148 ILE A CA 1
ATOM 1084 C C . ILE A 1 148 ? 10.604 1.859 -10.939 1.00 97.88 148 ILE A C 1
ATOM 1086 O O . ILE A 1 148 ? 9.857 2.046 -11.899 1.00 97.88 148 ILE A O 1
ATOM 1090 N N . ARG A 1 149 ? 11.910 1.649 -11.110 1.00 97.31 149 ARG A N 1
ATOM 1091 C CA . ARG A 1 149 ? 12.489 1.549 -12.448 1.00 97.31 149 ARG A CA 1
ATOM 1092 C C . ARG A 1 149 ? 11.999 0.288 -13.138 1.00 97.31 149 ARG A C 1
ATOM 1094 O O . ARG A 1 149 ? 12.043 -0.796 -12.565 1.00 97.31 149 ARG A O 1
ATOM 1101 N N . VAL A 1 150 ? 11.617 0.419 -14.403 1.00 97.12 150 VAL A N 1
ATOM 1102 C CA . VAL A 1 150 ? 11.007 -0.680 -15.165 1.00 97.12 150 VAL A CA 1
ATOM 1103 C C . VAL A 1 150 ? 11.893 -1.933 -15.227 1.00 97.12 150 VAL A C 1
ATOM 1105 O O . VAL A 1 150 ? 11.386 -3.047 -15.152 1.00 97.12 150 VAL A O 1
ATOM 1108 N N . GLN A 1 151 ? 13.221 -1.765 -15.269 1.00 96.00 151 GLN A N 1
ATOM 1109 C CA . GLN A 1 151 ? 14.169 -2.885 -15.311 1.00 96.00 151 GLN A CA 1
ATOM 1110 C C . GLN A 1 151 ? 14.244 -3.713 -14.019 1.00 96.00 151 GLN A C 1
ATOM 1112 O O . GLN A 1 151 ? 14.795 -4.813 -14.017 1.00 96.00 151 GLN A O 1
ATOM 1117 N N . GLU A 1 152 ? 13.718 -3.189 -12.913 1.00 97.38 152 GLU A N 1
ATOM 1118 C CA . GLU A 1 152 ? 13.683 -3.893 -11.629 1.00 97.38 152 GLU A CA 1
ATOM 1119 C C . GLU A 1 152 ? 12.490 -4.840 -11.520 1.00 97.38 152 GLU A C 1
ATOM 1121 O O . GLU A 1 152 ? 12.469 -5.695 -10.643 1.00 97.38 152 GLU A O 1
ATOM 1126 N N . LEU A 1 153 ? 11.537 -4.717 -12.447 1.00 97.69 153 LEU A N 1
ATOM 1127 C CA . LEU A 1 153 ? 10.352 -5.561 -12.556 1.00 97.69 153 LEU A CA 1
ATOM 1128 C C . LEU A 1 153 ? 10.485 -6.647 -13.635 1.00 97.69 153 LEU A C 1
ATOM 1130 O O . LEU A 1 153 ? 9.532 -7.390 -13.865 1.00 97.69 153 LEU A O 1
ATOM 1134 N N . PHE A 1 154 ? 11.625 -6.746 -14.327 1.00 97.62 154 PHE A N 1
ATOM 1135 C CA . PHE A 1 154 ? 11.836 -7.832 -15.2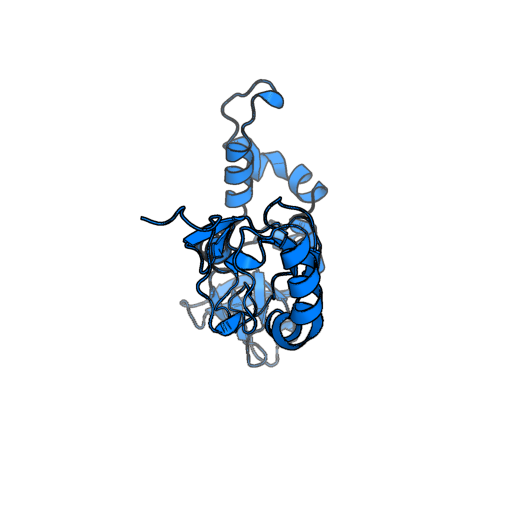88 1.00 97.62 154 PHE A CA 1
ATOM 1136 C C . PHE A 1 154 ? 11.724 -9.202 -14.608 1.00 97.62 154 PHE A C 1
ATOM 1138 O O . PHE A 1 154 ? 12.045 -9.364 -13.433 1.00 97.62 154 PHE A O 1
ATOM 1145 N N . GLY A 1 155 ? 11.221 -10.185 -15.348 1.00 96.38 155 GLY A N 1
ATOM 1146 C CA . GLY A 1 155 ? 10.911 -11.513 -14.825 1.00 96.38 155 GLY A CA 1
ATOM 1147 C C . GLY A 1 155 ? 9.602 -11.596 -14.035 1.00 96.38 155 GLY A C 1
ATOM 1148 O O . GLY A 1 155 ? 9.150 -12.700 -13.750 1.00 96.38 155 GLY A O 1
ATOM 1149 N N . LEU A 1 156 ? 8.965 -10.466 -13.702 1.00 96.81 156 LEU A N 1
ATOM 1150 C CA . LEU A 1 156 ? 7.722 -10.459 -12.938 1.00 96.81 156 LEU A CA 1
ATOM 1151 C C . LEU A 1 156 ? 6.498 -10.574 -13.860 1.00 96.81 156 LEU A C 1
ATOM 1153 O O . LEU A 1 156 ? 6.178 -9.657 -14.621 1.00 96.81 156 LEU A O 1
ATOM 1157 N N . ASP A 1 157 ? 5.799 -11.704 -13.764 1.00 96.31 157 ASP A N 1
ATOM 1158 C CA . ASP A 1 157 ? 4.612 -12.056 -14.554 1.00 96.31 157 ASP A CA 1
ATOM 1159 C C . ASP A 1 157 ? 3.280 -11.759 -13.846 1.00 96.31 157 ASP A C 1
ATOM 1161 O O . ASP A 1 157 ? 2.212 -11.850 -14.456 1.00 96.31 157 ASP A O 1
ATOM 1165 N N . ARG A 1 158 ? 3.336 -11.376 -12.568 1.00 96.81 158 ARG A N 1
ATOM 1166 C CA . ARG A 1 158 ? 2.187 -11.016 -11.731 1.00 96.81 158 ARG A CA 1
ATOM 1167 C C . ARG A 1 158 ? 2.294 -9.571 -11.273 1.00 96.81 158 ARG A C 1
ATOM 1169 O O . ARG A 1 158 ? 3.363 -9.092 -10.912 1.00 96.81 158 ARG A O 1
ATOM 1176 N N . HIS A 1 159 ? 1.166 -8.872 -11.262 1.00 98.00 159 HIS A N 1
ATOM 1177 C CA . HIS A 1 159 ? 1.135 -7.492 -10.800 1.00 98.00 159 HIS A CA 1
ATOM 1178 C C . HIS A 1 159 ? 1.336 -7.413 -9.270 1.00 98.00 159 HIS A C 1
ATOM 1180 O O . HIS A 1 159 ? 0.623 -8.111 -8.540 1.00 98.00 159 HIS A O 1
ATOM 1186 N N . PRO A 1 160 ? 2.273 -6.581 -8.768 1.00 97.31 160 PRO A N 1
ATOM 1187 C CA . PRO A 1 160 ? 2.458 -6.349 -7.337 1.00 97.31 160 PRO A CA 1
ATOM 1188 C C . PRO A 1 160 ? 1.169 -5.896 -6.650 1.00 97.31 160 PRO A C 1
ATOM 1190 O O . PRO A 1 160 ? 0.468 -5.012 -7.136 1.00 97.31 160 PRO A O 1
ATOM 1193 N N . SER A 1 161 ? 0.845 -6.512 -5.519 1.00 95.38 161 SER A N 1
ATOM 1194 C CA . SER A 1 161 ? -0.359 -6.205 -4.744 1.00 95.38 161 SER A CA 1
ATOM 1195 C C . SER A 1 161 ? -0.076 -6.369 -3.254 1.00 95.38 161 SER A C 1
ATOM 1197 O O . SER A 1 161 ? 0.685 -7.254 -2.866 1.00 95.38 161 SER A O 1
ATOM 1199 N N . ILE A 1 162 ? -0.712 -5.542 -2.431 1.00 89.94 162 ILE A N 1
ATOM 1200 C CA . ILE A 1 162 ? -0.674 -5.613 -0.965 1.00 89.94 162 ILE A CA 1
ATOM 1201 C C . ILE A 1 162 ? -2.002 -6.165 -0.428 1.00 89.94 162 ILE A C 1
ATOM 1203 O O . ILE A 1 162 ? -2.855 -6.621 -1.197 1.00 89.94 162 ILE A O 1
ATOM 1207 N N . ALA A 1 163 ? -2.168 -6.180 0.896 1.00 85.38 163 ALA A N 1
ATOM 1208 C CA . ALA A 1 163 ? -3.350 -6.709 1.573 1.00 85.38 163 ALA A CA 1
ATOM 1209 C C . ALA A 1 163 ? -3.703 -8.138 1.112 1.00 85.38 163 ALA A C 1
ATOM 1211 O O . ALA A 1 163 ? -4.848 -8.439 0.776 1.00 85.38 163 ALA A O 1
ATOM 1212 N N . ASN A 1 164 ? -2.693 -9.016 1.052 1.00 84.31 164 ASN A N 1
ATOM 1213 C CA . ASN A 1 164 ? -2.807 -10.395 0.554 1.00 84.31 164 ASN A CA 1
ATOM 1214 C C . ASN A 1 164 ? -3.362 -10.505 -0.880 1.00 84.31 164 ASN A C 1
ATOM 1216 O O . ASN A 1 164 ? -4.075 -11.452 -1.207 1.00 84.31 164 ASN A O 1
ATOM 1220 N N . GLY A 1 165 ? -3.037 -9.537 -1.740 1.00 86.69 165 GLY A N 1
ATOM 1221 C CA . GLY A 1 165 ? -3.454 -9.527 -3.141 1.00 86.69 165 GLY A CA 1
ATOM 1222 C C . GLY A 1 165 ? -4.765 -8.790 -3.413 1.00 86.69 165 GLY A C 1
ATOM 1223 O O . GLY A 1 165 ? -5.182 -8.732 -4.565 1.00 86.69 165 GLY A O 1
ATOM 1224 N N . ALA A 1 166 ? -5.411 -8.226 -2.389 1.00 85.19 166 ALA A N 1
ATOM 1225 C CA . ALA A 1 166 ? -6.669 -7.502 -2.553 1.00 85.19 166 ALA A CA 1
ATOM 1226 C C . ALA A 1 166 ? -6.483 -6.097 -3.148 1.00 85.19 166 ALA A C 1
ATOM 1228 O O . ALA A 1 166 ? -7.389 -5.598 -3.811 1.00 85.19 166 ALA A O 1
ATOM 1229 N N . VAL A 1 167 ? -5.330 -5.459 -2.911 1.00 88.81 167 VAL A N 1
ATOM 1230 C CA . VAL A 1 167 ? -5.075 -4.078 -3.341 1.00 88.81 167 VAL A CA 1
ATOM 1231 C C . VAL A 1 167 ? -3.887 -4.049 -4.307 1.00 88.81 167 VAL A C 1
ATOM 1233 O O . VAL A 1 167 ? -2.748 -4.213 -3.860 1.00 88.81 167 VAL A O 1
ATOM 1236 N N . PRO A 1 168 ? -4.111 -3.853 -5.619 1.00 94.81 168 PRO A N 1
ATOM 1237 C CA . PRO A 1 168 ? -3.026 -3.713 -6.585 1.00 94.81 168 PRO A CA 1
ATOM 1238 C C . PRO A 1 168 ? -2.264 -2.401 -6.369 1.00 94.81 168 PRO A C 1
ATOM 1240 O O . PRO A 1 168 ? -2.869 -1.354 -6.123 1.00 94.81 168 PRO A O 1
ATOM 1243 N N . LEU A 1 169 ? -0.935 -2.448 -6.478 1.00 97.00 169 LEU A N 1
ATOM 1244 C CA . LEU A 1 169 ? -0.101 -1.251 -6.385 1.00 97.00 169 LEU A CA 1
ATOM 1245 C C . LEU A 1 169 ? -0.193 -0.439 -7.678 1.00 97.00 169 LEU A C 1
ATOM 1247 O O . LEU A 1 169 ? -0.028 -0.955 -8.778 1.00 97.00 169 LEU A O 1
ATOM 1251 N N . THR A 1 170 ? -0.367 0.873 -7.568 1.00 98.00 170 THR A N 1
ATOM 1252 C CA . THR A 1 170 ? -0.191 1.751 -8.728 1.00 98.00 170 THR A CA 1
ATOM 1253 C C . THR A 1 170 ? 1.299 1.843 -9.039 1.00 98.00 170 THR A C 1
ATOM 1255 O O . THR A 1 170 ? 2.061 2.407 -8.259 1.00 98.00 170 THR A O 1
ATOM 1258 N N . LEU A 1 171 ? 1.738 1.284 -10.165 1.00 98.50 171 LEU A N 1
ATOM 1259 C CA . LEU A 1 171 ? 3.140 1.329 -10.567 1.00 98.50 171 LEU A CA 1
ATOM 1260 C C . LEU A 1 171 ? 3.411 2.606 -11.349 1.00 98.50 171 LEU A C 1
ATOM 1262 O O . LEU A 1 171 ? 2.894 2.768 -12.452 1.00 98.50 171 LEU A O 1
ATOM 1266 N N . GLU A 1 172 ? 4.259 3.474 -10.813 1.00 98.31 172 GLU A N 1
ATOM 1267 C CA . GLU A 1 172 ? 4.878 4.561 -11.569 1.00 98.31 172 GLU A CA 1
ATOM 1268 C C . GLU A 1 172 ? 6.203 4.044 -12.130 1.00 98.31 172 GLU A C 1
ATOM 1270 O O . GLU A 1 172 ? 7.219 3.973 -11.434 1.00 98.31 172 GLU A O 1
ATOM 1275 N N . LEU A 1 173 ? 6.182 3.628 -13.394 1.00 98.31 173 LEU A N 1
ATOM 1276 C CA . LEU A 1 173 ? 7.341 3.047 -14.056 1.00 98.31 173 LEU A CA 1
ATOM 1277 C C . LEU A 1 173 ? 8.333 4.147 -14.419 1.00 98.31 173 LEU A C 1
ATOM 1279 O O . LEU A 1 173 ? 8.010 5.089 -15.147 1.00 98.31 173 LEU A O 1
ATOM 1283 N N . LEU A 1 174 ? 9.560 3.999 -13.929 1.00 98.06 174 LEU A N 1
ATOM 1284 C CA . LEU A 1 174 ? 10.635 4.967 -14.103 1.00 98.06 174 LEU A CA 1
ATOM 1285 C C . LEU A 1 174 ? 11.706 4.468 -15.079 1.00 98.06 174 LEU A C 1
ATOM 1287 O O . LEU A 1 174 ? 11.982 3.271 -15.202 1.00 98.06 174 LEU A O 1
ATOM 1291 N N . SER A 1 175 ? 12.369 5.417 -15.732 1.00 96.62 175 SER A N 1
ATOM 1292 C CA . SER A 1 175 ? 13.574 5.179 -16.523 1.00 96.62 175 SER A CA 1
ATOM 1293 C C . SER A 1 175 ? 14.806 4.975 -15.632 1.00 96.62 175 SER A C 1
ATOM 1295 O O . SER A 1 175 ? 14.762 5.263 -14.432 1.00 96.62 175 SER A O 1
ATOM 1297 N N . PRO A 1 176 ? 15.960 4.559 -16.191 1.00 94.62 176 PRO A N 1
ATOM 1298 C CA . PRO A 1 176 ? 17.204 4.461 -15.432 1.00 94.62 176 PRO A CA 1
ATOM 1299 C C . PRO A 1 176 ? 17.611 5.759 -14.725 1.00 94.62 176 PRO A C 1
ATOM 1301 O O . PRO A 1 176 ? 18.264 5.701 -13.688 1.00 94.62 176 PRO A O 1
ATOM 1304 N N . ALA A 1 177 ? 17.209 6.913 -15.267 1.00 94.06 177 ALA A N 1
ATOM 1305 C CA . ALA A 1 177 ? 17.461 8.235 -14.697 1.00 94.06 177 ALA A CA 1
ATOM 1306 C C . ALA A 1 177 ? 16.318 8.729 -13.788 1.00 94.06 177 ALA A C 1
ATOM 1308 O O . ALA A 1 177 ? 16.189 9.934 -13.583 1.00 94.06 177 ALA A O 1
ATOM 1309 N N . HIS A 1 178 ? 15.466 7.823 -13.292 1.00 95.12 178 HIS A N 1
ATOM 1310 C CA . HIS A 1 178 ? 14.329 8.124 -12.415 1.00 95.12 178 HIS A CA 1
ATOM 1311 C C . HIS A 1 178 ? 13.322 9.115 -13.024 1.00 95.12 178 HIS A C 1
ATOM 1313 O O . HIS A 1 178 ? 12.659 9.869 -12.315 1.00 95.12 178 HIS A O 1
ATOM 1319 N N . ARG A 1 179 ? 13.197 9.131 -14.359 1.00 96.56 179 ARG A N 1
ATOM 1320 C CA . ARG A 1 179 ? 12.171 9.924 -15.048 1.00 96.56 179 ARG A CA 1
ATOM 1321 C C . ARG A 1 179 ? 10.915 9.077 -15.263 1.00 96.56 179 ARG A C 1
ATOM 1323 O O . ARG A 1 179 ? 11.075 7.924 -15.666 1.00 96.56 179 ARG A O 1
ATOM 1330 N N . PRO A 1 180 ? 9.705 9.618 -15.041 1.00 96.94 180 PRO A N 1
ATOM 1331 C CA . PRO A 1 180 ? 8.468 8.900 -15.326 1.00 96.94 180 PRO A CA 1
ATOM 1332 C C . PRO A 1 180 ? 8.396 8.448 -16.787 1.00 96.94 180 PRO A C 1
ATOM 1334 O O . PRO A 1 180 ? 8.739 9.208 -17.695 1.00 96.94 180 PRO A O 1
ATOM 1337 N N . ILE A 1 181 ? 7.960 7.208 -16.994 1.00 95.94 181 ILE A N 1
ATOM 1338 C CA . ILE A 1 181 ? 7.676 6.626 -18.309 1.00 95.94 181 ILE A CA 1
ATOM 1339 C C . ILE A 1 181 ? 6.167 6.466 -18.464 1.00 95.94 181 ILE A C 1
ATOM 1341 O O . ILE A 1 181 ? 5.578 7.013 -19.391 1.00 95.94 181 ILE A O 1
ATOM 1345 N N . GLN A 1 182 ? 5.552 5.699 -17.563 1.00 96.44 182 GLN A N 1
ATOM 1346 C CA . GLN A 1 182 ? 4.136 5.356 -17.613 1.00 96.44 182 GLN A CA 1
ATOM 1347 C C . GLN A 1 182 ? 3.645 4.945 -16.224 1.00 96.44 182 GLN A C 1
ATOM 1349 O O . GLN A 1 182 ? 4.406 4.384 -15.438 1.00 96.44 182 GLN A O 1
ATOM 1354 N N . THR A 1 183 ? 2.361 5.161 -15.958 1.00 97.19 183 THR A N 1
ATOM 1355 C CA . THR A 1 183 ? 1.681 4.631 -14.774 1.00 97.19 183 THR A CA 1
ATOM 1356 C C . THR A 1 183 ? 0.782 3.461 -15.170 1.00 97.19 183 THR A C 1
ATOM 1358 O O . THR A 1 183 ? 0.074 3.549 -16.173 1.00 97.19 183 THR A O 1
ATOM 1361 N N . THR A 1 184 ? 0.799 2.360 -14.412 1.00 97.06 184 THR A N 1
ATOM 1362 C CA . THR A 1 184 ? -0.048 1.183 -14.681 1.00 97.06 184 THR A CA 1
ATOM 1363 C C . THR A 1 184 ? -0.514 0.474 -13.405 1.00 97.06 184 THR A C 1
ATOM 1365 O O . THR A 1 184 ? 0.201 0.432 -12.407 1.00 97.06 184 THR A O 1
ATOM 1368 N N . ARG A 1 185 ? -1.709 -0.129 -13.459 1.00 96.19 185 ARG A N 1
ATOM 1369 C CA . ARG A 1 185 ? -2.231 -1.116 -12.486 1.00 96.19 185 ARG A CA 1
ATOM 1370 C C . ARG A 1 185 ? -2.358 -2.526 -13.080 1.00 96.19 185 ARG A C 1
ATOM 1372 O O . ARG A 1 185 ? -2.936 -3.416 -12.472 1.00 96.19 185 ARG A O 1
ATOM 1379 N N . ASP A 1 186 ? -1.827 -2.722 -14.285 1.00 97.06 186 ASP A N 1
ATOM 1380 C CA . ASP A 1 186 ? -1.763 -4.009 -14.972 1.00 97.06 186 ASP A CA 1
ATOM 1381 C C . ASP A 1 186 ? -0.371 -4.158 -15.595 1.00 97.06 186 ASP A C 1
ATOM 1383 O O . ASP A 1 186 ? -0.092 -3.716 -16.713 1.00 97.06 186 ASP A O 1
ATOM 1387 N N . LEU A 1 187 ? 0.543 -4.736 -14.814 1.00 98.06 187 LEU A N 1
ATOM 1388 C CA . LEU A 1 187 ? 1.918 -4.973 -15.251 1.00 98.06 187 LEU A CA 1
ATOM 1389 C C . LEU A 1 187 ? 1.982 -6.033 -16.374 1.00 98.06 187 LEU A C 1
ATOM 1391 O O . LEU A 1 187 ? 2.652 -5.785 -17.377 1.00 98.06 187 LEU A O 1
ATOM 1395 N N . PRO A 1 188 ? 1.261 -7.171 -16.291 1.00 97.75 188 PRO A N 1
ATOM 1396 C CA . PRO A 1 188 ? 1.198 -8.127 -17.398 1.00 97.75 188 PRO A CA 1
ATOM 1397 C C . PRO A 1 188 ? 0.631 -7.535 -18.694 1.00 97.75 188 PRO A C 1
ATOM 1399 O O . PRO A 1 188 ? 1.128 -7.844 -19.779 1.00 97.75 188 PRO A O 1
ATOM 1402 N N . GLY A 1 189 ? -0.396 -6.686 -18.599 1.00 97.56 189 GLY A N 1
ATOM 1403 C CA . GLY A 1 189 ? -0.932 -5.940 -19.737 1.00 97.56 189 GLY A CA 1
ATOM 1404 C C . GLY A 1 189 ? 0.086 -4.970 -20.329 1.00 97.56 189 GLY A C 1
ATOM 1405 O O . GLY A 1 189 ? 0.270 -4.957 -21.545 1.00 97.56 189 GLY A O 1
ATOM 1406 N N . PHE A 1 190 ? 0.818 -4.235 -19.485 1.00 97.81 190 PHE A N 1
ATOM 1407 C CA . PHE A 1 190 ? 1.925 -3.371 -19.911 1.00 97.81 190 PHE A CA 1
ATOM 1408 C C . PHE A 1 190 ? 2.988 -4.145 -20.708 1.00 97.81 190 PHE A C 1
ATOM 1410 O O . PHE A 1 190 ? 3.362 -3.720 -21.802 1.00 97.81 190 PHE A O 1
ATOM 1417 N N . TRP A 1 191 ? 3.416 -5.317 -20.220 1.00 97.62 191 TRP A N 1
ATOM 1418 C CA . TRP A 1 191 ? 4.403 -6.155 -20.912 1.00 97.62 191 TRP A CA 1
ATOM 1419 C C . TRP A 1 191 ? 3.953 -6.638 -22.289 1.00 97.62 191 TRP A C 1
ATOM 1421 O O . TRP A 1 191 ? 4.769 -6.696 -23.208 1.00 97.62 191 TRP A O 1
ATOM 1431 N N . ARG A 1 192 ? 2.673 -6.998 -22.439 1.00 96.56 192 ARG A N 1
ATOM 1432 C CA . ARG A 1 192 ? 2.110 -7.464 -23.718 1.00 96.56 192 ARG A CA 1
ATOM 1433 C C . ARG A 1 192 ? 1.741 -6.325 -24.670 1.00 96.56 192 ARG A C 1
ATOM 1435 O O . ARG A 1 192 ? 1.642 -6.563 -25.868 1.00 96.56 192 ARG A O 1
ATOM 1442 N N . GLY A 1 193 ? 1.493 -5.133 -24.134 1.00 96.12 193 GLY A N 1
ATOM 1443 C CA . GLY A 1 193 ? 1.052 -3.955 -24.872 1.00 96.12 193 GLY A CA 1
ATOM 1444 C C . GLY A 1 193 ? 2.173 -2.938 -25.067 1.00 96.12 193 GLY A C 1
ATOM 1445 O O . GLY A 1 193 ? 3.035 -3.100 -25.929 1.00 96.12 193 GLY A O 1
ATOM 1446 N N . SER A 1 194 ? 2.156 -1.870 -24.266 1.00 96.00 194 SER A N 1
ATOM 1447 C CA . SER A 1 194 ? 2.989 -0.674 -24.464 1.00 96.00 194 SER A CA 1
ATOM 1448 C C . SER A 1 194 ? 4.490 -0.871 -24.225 1.00 96.00 194 SER A C 1
ATOM 1450 O O . SER A 1 194 ? 5.275 0.036 -24.509 1.00 96.00 194 SER A O 1
ATOM 1452 N N . TRP A 1 195 ? 4.933 -2.043 -23.754 1.00 97.56 195 TRP A N 1
ATOM 1453 C CA . TRP A 1 195 ? 6.358 -2.329 -23.586 1.00 97.56 195 TRP A CA 1
ATOM 1454 C C . TRP A 1 195 ? 7.161 -2.200 -24.882 1.00 97.56 195 TRP A C 1
ATOM 1456 O O . TRP A 1 195 ? 8.282 -1.703 -24.835 1.00 97.56 195 TRP A O 1
ATOM 1466 N N . ALA A 1 196 ? 6.623 -2.614 -26.033 1.00 97.19 196 ALA A N 1
ATOM 1467 C CA . ALA A 1 196 ? 7.364 -2.567 -27.296 1.00 97.19 196 ALA A CA 1
ATOM 1468 C C . ALA A 1 196 ? 7.794 -1.133 -27.664 1.00 97.19 196 ALA A C 1
ATOM 1470 O O . ALA A 1 196 ? 8.959 -0.904 -28.007 1.00 97.19 196 ALA A O 1
ATOM 1471 N N . ASP A 1 197 ? 6.884 -0.172 -27.500 1.00 97.00 197 ASP A N 1
ATOM 1472 C CA . ASP A 1 197 ? 7.125 1.244 -27.782 1.00 97.00 197 ASP A CA 1
ATOM 1473 C C . ASP A 1 197 ? 8.065 1.867 -26.744 1.00 97.00 197 ASP A C 1
ATOM 1475 O O . ASP A 1 197 ? 9.054 2.513 -27.100 1.00 97.00 197 ASP A O 1
ATOM 1479 N N . VAL A 1 198 ? 7.822 1.596 -25.453 1.00 97.00 198 VAL A N 1
ATOM 1480 C CA . VAL A 1 198 ? 8.700 2.041 -24.358 1.00 97.00 198 VAL A CA 1
ATOM 1481 C C . VAL A 1 198 ? 10.116 1.508 -24.554 1.00 97.00 198 VAL A C 1
ATOM 1483 O O . VAL A 1 198 ? 11.085 2.250 -24.416 1.00 97.00 198 VAL A O 1
ATOM 1486 N N . ARG A 1 199 ? 10.265 0.231 -24.913 1.00 96.94 199 ARG A N 1
ATOM 1487 C CA . ARG A 1 199 ? 11.557 -0.403 -25.184 1.00 96.94 199 ARG A CA 1
ATOM 1488 C C . ARG A 1 199 ? 12.282 0.295 -26.334 1.00 96.94 199 ARG A C 1
ATOM 1490 O O . ARG A 1 199 ? 13.483 0.540 -26.210 1.00 96.94 199 ARG A O 1
ATOM 1497 N N . ALA A 1 200 ? 11.594 0.588 -27.439 1.00 96.88 200 ALA A N 1
ATOM 1498 C CA . ALA A 1 200 ? 12.193 1.239 -28.605 1.00 96.88 200 ALA A CA 1
ATOM 1499 C C . ALA A 1 200 ? 12.761 2.622 -28.246 1.00 96.88 200 ALA A C 1
ATOM 1501 O O . ALA A 1 200 ? 13.919 2.926 -28.542 1.00 96.88 200 ALA A O 1
ATOM 1502 N N . ASP A 1 201 ? 11.978 3.415 -27.525 1.00 96.25 201 ASP A N 1
ATOM 1503 C CA . ASP A 1 201 ? 12.364 4.743 -27.064 1.00 96.25 201 ASP A CA 1
ATOM 1504 C C . ASP A 1 201 ? 13.477 4.701 -25.991 1.00 96.25 201 ASP A C 1
ATOM 1506 O O . ASP A 1 201 ? 14.509 5.372 -26.117 1.00 96.25 201 ASP A O 1
ATOM 1510 N N . MET A 1 202 ? 13.348 3.837 -24.979 1.00 96.00 202 MET A N 1
ATOM 1511 C CA . MET A 1 202 ? 14.361 3.664 -23.932 1.00 96.00 202 MET A CA 1
ATOM 1512 C C . MET A 1 202 ? 15.697 3.158 -24.481 1.00 96.00 202 MET A C 1
ATOM 1514 O O . MET A 1 202 ? 16.753 3.580 -24.003 1.00 96.00 202 MET A O 1
ATOM 1518 N N . ARG A 1 203 ? 15.685 2.308 -25.514 1.00 95.31 203 ARG A N 1
ATOM 1519 C CA . ARG A 1 203 ? 16.906 1.858 -26.196 1.00 95.31 203 ARG A CA 1
ATOM 1520 C C . ARG A 1 203 ? 17.645 3.012 -26.873 1.00 95.31 203 ARG A C 1
ATOM 1522 O O . ARG A 1 203 ? 18.875 3.011 -26.858 1.00 95.31 203 ARG A O 1
ATOM 1529 N N . GLY A 1 204 ? 16.921 3.987 -27.424 1.00 95.06 204 GLY A N 1
ATOM 1530 C CA . GLY A 1 204 ? 17.504 5.200 -27.999 1.00 95.06 204 GLY A CA 1
ATOM 1531 C C . GLY A 1 204 ? 18.112 6.118 -26.936 1.00 95.06 204 GLY A C 1
ATOM 1532 O O . GLY A 1 204 ? 19.265 6.528 -27.057 1.00 95.06 204 GLY A O 1
ATOM 1533 N N . ARG A 1 205 ? 17.365 6.400 -25.859 1.00 94.44 205 ARG A N 1
ATOM 1534 C CA . ARG A 1 205 ? 17.809 7.316 -24.790 1.00 94.44 205 ARG A CA 1
ATOM 1535 C C . ARG A 1 205 ? 18.885 6.724 -23.872 1.00 94.44 205 ARG A C 1
ATOM 1537 O O . ARG A 1 205 ? 19.744 7.451 -23.378 1.00 94.44 205 ARG A O 1
ATOM 1544 N N . TYR A 1 206 ? 18.847 5.413 -23.633 1.00 94.25 206 TYR A N 1
ATOM 1545 C CA . TYR A 1 206 ? 19.700 4.710 -22.669 1.00 94.25 206 TYR A CA 1
ATOM 1546 C C . TYR A 1 206 ? 20.342 3.448 -23.282 1.00 94.25 206 TYR A C 1
ATOM 1548 O O . TYR A 1 206 ? 20.103 2.332 -22.809 1.00 94.25 206 TYR A O 1
ATOM 1556 N N . PRO A 1 207 ? 21.220 3.581 -24.294 1.00 92.88 207 PRO A N 1
ATOM 1557 C CA . PRO A 1 207 ? 21.742 2.445 -25.066 1.00 92.88 207 PRO A CA 1
ATOM 1558 C C . PRO A 1 207 ? 22.654 1.494 -24.269 1.00 92.88 207 PRO A C 1
ATOM 1560 O O . PRO A 1 207 ? 22.924 0.381 -24.710 1.00 92.88 207 PRO A O 1
ATOM 1563 N N . LYS A 1 208 ? 23.144 1.914 -23.092 1.00 89.31 208 LYS A N 1
ATOM 1564 C CA . LYS A 1 208 ? 23.999 1.096 -22.209 1.00 89.31 208 LYS A CA 1
ATOM 1565 C C . LYS A 1 208 ? 23.213 0.115 -21.321 1.00 89.31 208 LYS A C 1
ATOM 1567 O O . LYS A 1 208 ? 23.829 -0.717 -20.656 1.00 89.31 208 LYS A O 1
ATOM 1572 N N . HIS A 1 209 ? 21.885 0.227 -21.275 1.00 89.56 209 HIS A N 1
ATOM 1573 C CA . HIS A 1 209 ? 21.010 -0.631 -20.472 1.00 89.56 209 HIS A CA 1
ATOM 1574 C C . HIS A 1 209 ? 20.454 -1.802 -21.291 1.00 89.56 209 HIS A C 1
ATOM 1576 O O . HIS A 1 209 ? 20.454 -1.781 -22.521 1.00 89.56 209 HIS A O 1
ATOM 1582 N N . VAL A 1 210 ? 20.006 -2.849 -20.594 1.00 89.88 210 VAL A N 1
ATOM 1583 C CA . VAL A 1 210 ? 19.402 -4.032 -21.218 1.00 89.88 210 VAL A CA 1
ATOM 1584 C C . VAL A 1 210 ? 17.911 -3.773 -21.439 1.00 89.88 210 VAL A C 1
ATOM 1586 O O . VAL A 1 210 ? 17.185 -3.512 -20.486 1.00 89.88 210 VAL A O 1
ATOM 1589 N N . TRP A 1 211 ? 17.472 -3.872 -22.696 1.00 94.50 211 TRP A N 1
ATOM 1590 C CA . TRP A 1 211 ? 16.092 -3.626 -23.134 1.00 94.50 211 TRP A CA 1
ATOM 1591 C C . TRP A 1 211 ? 15.540 -4.872 -23.851 1.00 94.50 211 TRP A C 1
ATOM 1593 O O . TRP A 1 211 ? 15.586 -4.946 -25.089 1.00 94.50 211 TRP A O 1
ATOM 1603 N N . PRO A 1 212 ? 15.104 -5.895 -23.091 1.00 95.69 212 PRO A N 1
ATOM 1604 C CA . PRO A 1 212 ? 14.743 -7.204 -23.630 1.00 95.69 212 PRO A CA 1
ATOM 1605 C C . PRO A 1 212 ? 13.492 -7.143 -24.511 1.00 95.69 212 PRO A C 1
ATOM 1607 O O . PRO A 1 212 ? 12.586 -6.348 -24.271 1.00 95.69 212 PRO A O 1
ATOM 1610 N N . GLU A 1 213 ? 13.430 -8.014 -25.520 1.00 95.31 213 GLU A N 1
ATOM 1611 C CA . GLU A 1 213 ? 12.204 -8.225 -26.310 1.00 95.31 213 GLU A CA 1
ATOM 1612 C C . GLU A 1 213 ? 11.106 -8.826 -25.453 1.00 95.31 213 GLU A C 1
ATOM 1614 O O . GLU A 1 213 ? 9.991 -8.316 -25.437 1.00 95.31 213 GLU A O 1
ATOM 1619 N N . ASN A 1 214 ? 11.461 -9.856 -24.686 1.00 95.50 214 ASN A N 1
ATOM 1620 C CA . ASN A 1 214 ? 10.578 -10.461 -23.712 1.00 95.50 214 ASN A CA 1
ATOM 1621 C C . ASN A 1 214 ? 11.033 -10.092 -22.285 1.00 95.50 214 ASN A C 1
ATOM 1623 O O . ASN A 1 214 ? 12.001 -10.681 -21.793 1.00 95.50 214 ASN A O 1
ATOM 1627 N N . PRO A 1 215 ? 10.367 -9.136 -21.610 1.00 95.69 215 PRO A N 1
ATOM 1628 C CA . PRO A 1 215 ? 10.741 -8.708 -20.263 1.00 95.69 215 PRO A CA 1
ATOM 1629 C C . PRO A 1 215 ? 10.485 -9.790 -19.206 1.00 95.69 215 PRO A C 1
ATOM 1631 O O . PRO A 1 215 ? 11.121 -9.756 -18.158 1.00 95.69 215 PRO A O 1
ATOM 1634 N N . LEU A 1 216 ? 9.629 -10.782 -19.483 1.00 95.31 216 LEU A N 1
ATOM 1635 C CA . LEU A 1 216 ? 9.337 -11.893 -18.568 1.00 95.31 216 LEU A CA 1
ATOM 1636 C C . LEU A 1 216 ? 10.466 -12.929 -18.492 1.00 95.31 216 LEU A C 1
ATOM 1638 O O . LEU A 1 216 ? 10.542 -13.678 -17.527 1.00 95.31 216 LEU A O 1
ATOM 1642 N N . LEU A 1 217 ? 11.344 -12.984 -19.497 1.00 94.75 217 LEU A N 1
ATOM 1643 C CA . LEU A 1 217 ? 12.501 -13.890 -19.506 1.00 94.75 217 LEU A CA 1
ATOM 1644 C C . LEU A 1 217 ? 13.797 -13.191 -19.082 1.00 94.75 217 LEU A C 1
ATOM 1646 O O . LEU A 1 217 ? 14.855 -13.816 -19.038 1.00 94.75 217 LEU A O 1
ATOM 1650 N N . ALA A 1 218 ? 13.740 -11.887 -18.817 1.00 94.88 218 ALA A N 1
ATOM 1651 C CA . ALA A 1 218 ? 14.907 -11.099 -18.469 1.00 94.88 218 ALA A CA 1
ATOM 1652 C C . ALA A 1 218 ? 15.134 -11.073 -16.956 1.00 94.88 218 ALA A C 1
ATOM 1654 O O . ALA A 1 218 ? 14.201 -10.966 -16.166 1.00 94.88 218 ALA A O 1
ATOM 1655 N N . THR A 1 219 ? 16.401 -11.117 -16.552 1.00 93.06 219 THR A N 1
ATOM 1656 C CA . THR A 1 219 ? 16.788 -10.942 -15.152 1.00 93.06 219 THR A CA 1
ATOM 1657 C C . THR A 1 219 ? 16.624 -9.480 -14.742 1.00 93.06 219 THR A C 1
ATOM 1659 O O . THR A 1 219 ? 17.162 -8.583 -15.401 1.00 93.06 219 THR A O 1
ATOM 1662 N N . ALA A 1 220 ? 15.910 -9.239 -13.643 1.00 94.25 220 ALA A N 1
ATOM 1663 C CA . ALA A 1 220 ? 15.807 -7.915 -13.047 1.00 94.25 220 ALA A CA 1
ATOM 1664 C C . ALA A 1 220 ? 17.173 -7.389 -12.601 1.00 94.25 220 ALA A C 1
ATOM 1666 O O . ALA A 1 220 ? 18.030 -8.131 -12.121 1.00 94.25 220 ALA A O 1
ATOM 1667 N N . THR A 1 221 ? 17.383 -6.083 -12.748 1.00 89.00 221 THR A N 1
ATOM 1668 C CA . THR A 1 221 ? 18.644 -5.453 -12.352 1.00 89.00 221 THR A CA 1
ATOM 1669 C C . THR A 1 221 ? 18.431 -4.053 -11.805 1.00 89.00 221 THR A C 1
ATOM 1671 O O . THR A 1 221 ? 17.821 -3.197 -12.441 1.00 89.00 221 THR A O 1
ATOM 1674 N N . ALA A 1 222 ? 19.025 -3.783 -10.645 1.00 80.00 222 ALA A N 1
ATOM 1675 C CA . ALA A 1 222 ? 19.109 -2.438 -10.088 1.00 80.00 222 ALA A CA 1
ATOM 1676 C C . ALA A 1 222 ? 20.273 -1.618 -10.689 1.00 80.00 222 ALA A C 1
ATOM 1678 O O . ALA A 1 222 ? 20.382 -0.408 -10.467 1.00 80.00 222 ALA A O 1
ATOM 1679 N N . ARG A 1 223 ? 21.177 -2.248 -11.448 1.00 69.12 223 ARG A N 1
ATOM 1680 C CA . ARG A 1 223 ? 22.400 -1.619 -11.967 1.00 69.12 223 ARG A CA 1
ATOM 1681 C C . ARG A 1 223 ? 22.376 -1.506 -13.489 1.00 69.12 223 ARG A C 1
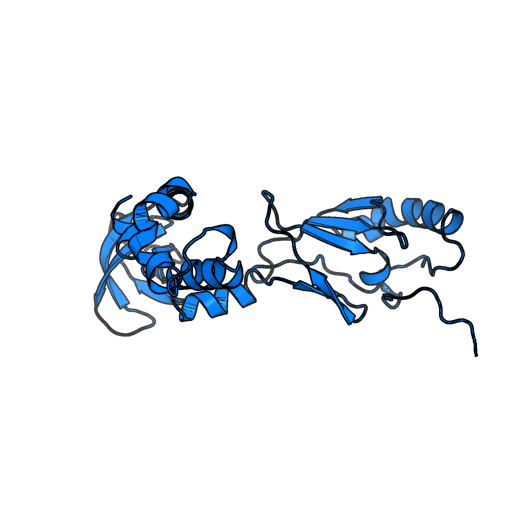ATOM 1683 O O . ARG A 1 223 ? 21.763 -2.312 -14.189 1.00 69.12 223 ARG A O 1
ATOM 1690 N N . ALA A 1 224 ? 23.097 -0.511 -14.004 1.00 59.25 224 ALA A N 1
ATOM 1691 C CA . ALA A 1 224 ? 23.543 -0.536 -15.393 1.00 59.25 224 ALA A CA 1
ATOM 1692 C C . ALA A 1 224 ? 24.478 -1.744 -15.602 1.00 59.25 224 ALA A C 1
ATOM 1694 O O . ALA A 1 224 ? 25.112 -2.200 -14.649 1.00 59.25 224 ALA A O 1
ATOM 1695 N N . LYS A 1 225 ? 24.550 -2.267 -16.834 1.00 51.09 225 LYS A N 1
ATOM 1696 C CA . LYS A 1 225 ? 25.362 -3.441 -17.202 1.00 51.09 225 LYS A CA 1
ATOM 1697 C C . LYS A 1 225 ? 26.762 -3.377 -16.548 1.00 51.09 225 LYS A C 1
ATOM 1699 O O . LYS A 1 225 ? 27.400 -2.324 -16.657 1.00 51.09 225 LYS A O 1
ATOM 1704 N N . PRO A 1 226 ? 27.277 -4.451 -15.913 1.00 43.84 226 PRO A N 1
ATOM 1705 C CA . PRO A 1 226 ? 28.669 -4.464 -15.478 1.00 43.84 226 PRO A CA 1
ATOM 1706 C C . PRO A 1 226 ? 29.555 -4.273 -16.716 1.00 43.84 226 PRO A C 1
ATOM 1708 O O . PRO A 1 226 ? 29.304 -4.892 -17.755 1.00 43.84 226 PRO A O 1
ATOM 1711 N N . ARG A 1 227 ? 30.574 -3.403 -16.647 1.00 38.56 227 ARG A N 1
ATOM 1712 C CA . ARG A 1 227 ? 31.644 -3.421 -17.661 1.00 38.56 227 ARG A CA 1
ATOM 1713 C C . ARG A 1 227 ? 32.227 -4.832 -17.624 1.00 38.56 227 ARG A C 1
ATOM 1715 O O . ARG A 1 227 ? 32.523 -5.314 -16.535 1.00 38.56 227 ARG A O 1
ATOM 1722 N N . GLY A 1 228 ? 32.273 -5.490 -18.781 1.00 52.09 228 GLY A N 1
ATOM 1723 C CA . GLY A 1 228 ? 32.725 -6.874 -18.878 1.00 52.09 228 GLY A CA 1
ATOM 1724 C C . GLY A 1 228 ? 34.076 -7.061 -18.195 1.00 52.09 228 GLY A C 1
ATOM 1725 O O . GLY A 1 228 ? 34.950 -6.203 -18.323 1.00 52.09 228 GLY A O 1
ATOM 1726 N N . THR A 1 229 ? 34.193 -8.153 -17.445 1.00 37.16 229 THR A N 1
ATOM 1727 C CA . THR A 1 229 ? 35.457 -8.883 -17.326 1.00 37.16 229 THR A CA 1
ATOM 1728 C C . THR A 1 229 ? 35.859 -9.408 -18.691 1.00 37.16 229 THR A C 1
ATOM 1730 O O . THR A 1 229 ? 34.948 -9.938 -19.373 1.00 37.16 229 THR A O 1
#

Sequence (229 aa):
PLLVHAWPDRVAKARGERGRFVLANGSGAMLDAADPLAGEPFLVVADLQGKAQNARITAAAAIGEDDVRAALADDALIECLDDWLLPYLSGAASLAAIDAGVVSAGLASLVPHDLQRRIDTLAPTHFDAPSGSHVPIRYDGEWPVLAIRVQELFGLDRHPSIANGAVPLTLELLSPAHRPIQTTRDLPGFWRGSWADVRADMRGRYPKHVWPENPLLATATARAKPRGT

pLDDT: mean 85.87, std 12.19, range [37.16, 98.5]

Radius of gyration: 23.4 Å; chains: 1; bounding box: 67×41×57 Å

Foldseek 3Di:
DVLCQVAVQQKWADDDDQQWTATLLRWIEGEDSPDPCSPAGIKRQPDWDDDTNYTYRPDIDHDDPVRNVVCPDPVNCVVCCCPQQVVLDPPPPDPVPDDPVSVVNSVCVSPDPSNSVVCCQQPNQFDQFLQRDTFGWDPPDPAIETEDEPLSNQLPQDFDAGRVRPGGHFYQYAHLVSHGDDTDSDPNCCQVPVLVVSLVVSCVVPVQADRDNRSSPDRRHPDRDPPDD

Secondary structure (DSSP, 8-state):
-HHHHH-GGGEEEE-SSTTEEEETTS-EEE--TTSGGGG-SEEEEEEEESSTTSEEEEEEEE--HHHHHHTTSHHHHHHTHHHHTGGG--S-SSGGG--HHHHHHHHHHTS-HHHHHHHHHHS-SEEE-TTS-EEEPB-SSSS-EEEEEGGGSTT--S--EEGGGTEE-EEEEE-TTS-EEEEES-HHHHHHTTHHHHHHHHHHH-TTS---SSGGGSPP-SSS-PPP-